Protein AF-A0A9D8WM22-F1 (afdb_monomer)

Solvent-accessible surface area (backbone atoms only — not comparable to full-atom values): 14526 Å² total; per-residue (Å²): 134,83,78,78,74,77,73,81,68,91,59,55,68,71,58,49,52,48,50,50,48,41,52,46,51,46,47,73,66,79,50,54,59,67,57,54,45,66,42,45,77,54,55,104,38,62,86,68,57,57,90,79,87,61,56,73,68,62,34,51,50,58,51,47,54,43,49,26,49,51,48,74,40,63,89,56,79,66,45,80,43,48,56,91,71,60,64,85,82,76,74,76,48,69,74,71,77,70,98,66,94,58,65,42,38,44,36,46,38,92,86,67,57,33,40,39,34,34,40,70,76,32,72,83,34,61,60,53,39,52,30,42,54,36,31,37,50,18,46,56,55,54,72,72,42,98,60,77,53,73,78,32,79,89,33,42,59,46,47,20,55,49,39,18,30,68,38,16,35,24,50,33,44,35,63,46,24,63,45,78,49,77,51,103,89,48,73,47,80,45,72,43,76,71,55,52,50,68,53,36,32,42,51,35,33,50,46,31,60,72,36,72,49,62,67,75,77,50,38,83,73,32,54,75,69,54,30,52,48,29,54,54,37,41,57,46,54,77,73,49,72,76,57,47,70,53,55,55,65,66,74,112

Foldseek 3Di:
DPPPPPPPDLDPPVLLQQLLQLLLQCPVFVHALVVLLVQAQQFPDCVLPNDPVDAFVVLLVSLLCSLCVSLVNNVPQEAEDEPVRDDPPPPAFDFPDDPDPAQKGWTAHPVRHIYIYGHRVCRVVSLLSSLRSLLNVLLVSQVPGPDAGVVGPVCNQVSSLLSSLSSNSLLSSLQQQWDWAADPVGIDIDGHTDDHSLSSLLSNLVSCVSSVHDLVVRLVSHDVVSSVSNVVSNVVVVVDCSCVVVVVSNVD

Structure (mmCIF, N/CA/C/O backbone):
data_AF-A0A9D8WM22-F1
#
_entry.id   AF-A0A9D8WM22-F1
#
loop_
_atom_site.group_PDB
_atom_site.id
_atom_site.type_symbol
_atom_site.label_atom_id
_atom_site.label_alt_id
_atom_site.label_comp_id
_atom_site.label_asym_id
_atom_site.label_entity_id
_atom_site.label_seq_id
_atom_site.pdbx_PDB_ins_code
_atom_site.Cartn_x
_atom_site.Cartn_y
_atom_site.Cartn_z
_atom_site.occupancy
_atom_site.B_iso_or_equiv
_atom_site.auth_seq_id
_atom_site.auth_comp_id
_atom_site.auth_asym_id
_atom_site.auth_atom_id
_atom_site.pdbx_PDB_model_num
ATOM 1 N N . MET A 1 1 ? -24.491 12.583 33.256 1.00 36.59 1 MET A N 1
ATOM 2 C CA . MET A 1 1 ? -23.445 13.152 32.385 1.00 36.59 1 MET A CA 1
ATOM 3 C C . MET A 1 1 ? -22.341 12.114 32.288 1.00 36.59 1 MET A C 1
ATOM 5 O O . MET A 1 1 ? -21.541 12.004 33.205 1.00 36.59 1 MET A O 1
ATOM 9 N N . VAL A 1 2 ? -22.394 11.241 31.281 1.00 36.78 2 VAL A N 1
ATOM 10 C CA . VAL A 1 2 ? -21.334 10.244 31.075 1.00 36.78 2 VAL A CA 1
ATOM 11 C C . VAL A 1 2 ? -20.152 11.010 30.494 1.00 36.78 2 VAL A C 1
ATOM 13 O O . VAL A 1 2 ? -20.246 11.513 29.377 1.00 36.78 2 VAL A O 1
ATOM 16 N N . LEU A 1 3 ? -19.084 11.183 31.276 1.00 37.03 3 LEU A N 1
ATOM 17 C CA . LEU A 1 3 ? -17.813 11.645 30.734 1.00 37.03 3 LEU A CA 1
ATOM 18 C C . LEU A 1 3 ? -17.344 10.567 29.753 1.00 37.03 3 LEU A C 1
ATOM 20 O O . LEU A 1 3 ? -16.910 9.496 30.173 1.00 37.03 3 LEU A O 1
ATOM 24 N N . PHE A 1 4 ? -17.455 10.837 28.454 1.00 45.94 4 PHE A N 1
ATOM 25 C CA . PHE A 1 4 ? -16.722 10.077 27.451 1.00 45.94 4 PHE A CA 1
ATOM 26 C C . PHE A 1 4 ? -15.241 10.349 27.693 1.00 45.94 4 PHE A C 1
ATOM 28 O O . PHE A 1 4 ? -14.708 11.395 27.326 1.00 45.94 4 PHE A O 1
ATOM 35 N N . GLN A 1 5 ? -14.583 9.428 28.389 1.00 46.09 5 GLN A N 1
ATOM 36 C CA . GLN A 1 5 ? -13.137 9.424 28.495 1.00 46.09 5 GLN A CA 1
ATOM 37 C C . GLN A 1 5 ? -12.614 9.159 27.081 1.00 46.09 5 GLN A C 1
ATOM 39 O O . GLN A 1 5 ? -12.711 8.035 26.588 1.00 46.09 5 GLN A O 1
ATOM 44 N N . ARG A 1 6 ? -12.161 10.218 26.395 1.00 53.19 6 ARG A N 1
ATOM 45 C CA . ARG A 1 6 ? -11.589 10.136 25.045 1.00 53.19 6 ARG A CA 1
ATOM 46 C C . ARG A 1 6 ? -10.487 9.075 25.101 1.00 53.19 6 ARG A C 1
ATOM 48 O O . ARG A 1 6 ? -9.521 9.234 25.851 1.00 53.19 6 ARG A O 1
ATOM 55 N N . ARG A 1 7 ? -10.688 7.939 24.418 1.00 63.91 7 ARG A N 1
ATOM 56 C CA . ARG A 1 7 ? -9.656 6.899 24.320 1.00 63.91 7 ARG A CA 1
ATOM 57 C C . ARG A 1 7 ? -8.407 7.547 23.736 1.00 63.91 7 ARG A C 1
ATOM 59 O O . ARG A 1 7 ? -8.504 8.449 22.910 1.00 63.91 7 ARG A O 1
ATOM 66 N N . LYS A 1 8 ? -7.243 7.104 24.207 1.00 80.50 8 LYS A N 1
ATOM 67 C CA . LYS A 1 8 ? -5.963 7.558 23.671 1.00 80.50 8 LYS A CA 1
ATOM 68 C C . LYS A 1 8 ? -5.926 7.227 22.176 1.00 80.50 8 LYS A C 1
ATOM 70 O O . LYS A 1 8 ? -6.136 6.063 21.837 1.00 80.50 8 LYS A O 1
ATOM 75 N N . SER A 1 9 ? -5.671 8.235 21.347 1.00 89.38 9 SER A N 1
ATOM 76 C CA . SER A 1 9 ? -5.504 8.110 19.898 1.00 89.38 9 SER A CA 1
ATOM 77 C C . SER A 1 9 ? -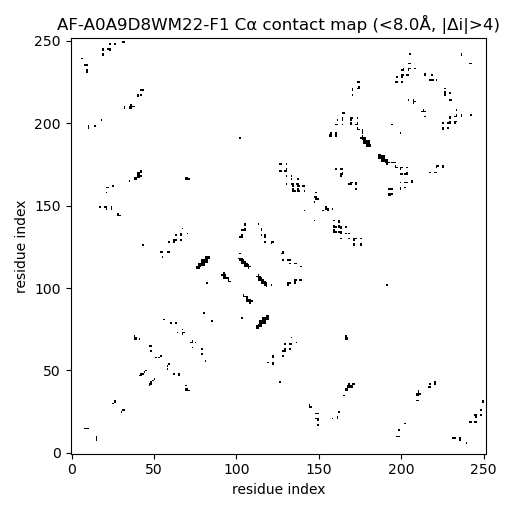4.485 7.013 19.568 1.00 89.38 9 SER A C 1
ATOM 79 O O . SER A 1 9 ? -3.526 6.780 20.324 1.00 89.38 9 SER A O 1
ATOM 81 N N . PHE A 1 10 ? -4.725 6.281 18.483 1.00 95.31 10 PHE A N 1
ATOM 82 C CA . PHE A 1 10 ? -3.819 5.241 18.016 1.00 95.31 10 PHE A CA 1
ATOM 83 C C . PHE A 1 10 ? -2.538 5.862 17.451 1.00 95.31 10 PHE A C 1
ATOM 85 O O . PHE A 1 10 ? -1.448 5.411 17.820 1.00 95.31 10 PHE A O 1
ATOM 92 N N . LEU A 1 11 ? -2.646 6.903 16.623 1.00 95.75 11 LEU A N 1
ATOM 93 C CA . LEU A 1 11 ? -1.537 7.766 16.190 1.00 95.75 11 LEU A CA 1
ATOM 94 C C . LEU A 1 11 ? -1.593 9.119 16.924 1.00 95.75 11 LEU A C 1
ATOM 96 O O . LEU A 1 11 ? -2.263 9.250 17.947 1.00 95.75 11 LEU A O 1
ATOM 100 N N . THR A 1 12 ? -0.826 10.107 16.462 1.00 95.12 12 THR A N 1
ATOM 101 C CA . THR A 1 12 ? -1.046 11.506 16.855 1.00 95.12 12 THR A CA 1
ATOM 102 C C . THR A 1 12 ? -2.328 12.015 16.203 1.00 95.12 12 THR A C 1
ATOM 104 O O . THR A 1 12 ? -2.632 11.598 15.088 1.00 95.12 12 THR A O 1
ATOM 107 N N . ASP A 1 13 ? -3.048 12.921 16.867 1.00 93.69 13 ASP A N 1
ATOM 108 C CA . ASP A 1 13 ? -4.316 13.466 16.355 1.00 93.69 13 ASP A CA 1
ATOM 109 C C . ASP A 1 13 ? -4.161 14.006 14.917 1.00 93.69 13 ASP A C 1
ATOM 111 O O . ASP A 1 13 ? -4.924 13.602 14.047 1.00 93.69 13 ASP A O 1
ATOM 115 N N . ASP A 1 14 ? -3.102 14.775 14.635 1.00 94.56 14 ASP A N 1
ATOM 116 C CA . ASP A 1 14 ? -2.817 15.308 13.290 1.00 94.56 14 ASP A CA 1
ATOM 117 C C . ASP A 1 14 ? -2.605 14.209 12.231 1.00 94.56 14 ASP A C 1
ATOM 119 O O . ASP A 1 14 ? -3.022 14.351 11.085 1.00 94.56 14 ASP A O 1
ATOM 123 N N . ALA A 1 15 ? -1.959 13.094 12.597 1.00 95.94 15 ALA A N 1
ATOM 124 C CA . ALA A 1 15 ? -1.704 11.999 11.659 1.00 95.94 15 ALA A CA 1
ATOM 125 C C . ALA A 1 15 ? -2.983 11.201 11.383 1.00 95.94 15 ALA A C 1
ATOM 127 O O . ALA A 1 15 ? -3.208 10.748 10.264 1.00 95.94 15 ALA A O 1
ATOM 128 N N . GLU A 1 16 ? -3.825 11.024 12.401 1.00 96.94 16 GLU A N 1
ATOM 129 C CA . GLU A 1 16 ? -5.137 10.406 12.246 1.00 96.94 16 GLU A CA 1
ATOM 130 C C . GLU A 1 16 ? -6.053 11.252 11.364 1.00 96.94 16 GLU A C 1
ATOM 132 O O . GLU A 1 16 ? -6.621 10.730 10.408 1.00 96.94 16 GLU A O 1
ATOM 137 N N . GLU A 1 17 ? -6.159 12.548 11.658 1.00 96.62 17 GLU A N 1
ATOM 138 C CA . GLU A 1 17 ? -6.966 13.498 10.894 1.00 96.62 17 GLU A CA 1
ATOM 139 C C . GLU A 1 17 ? -6.522 13.539 9.432 1.00 96.62 17 GLU A C 1
ATOM 141 O O . GLU A 1 17 ? -7.340 13.303 8.542 1.00 96.62 17 GLU A O 1
ATOM 146 N N . TRP A 1 18 ? -5.220 13.696 9.180 1.00 97.69 18 TRP A N 1
ATOM 147 C CA . TRP A 1 18 ? -4.693 13.728 7.820 1.00 97.69 18 TRP A CA 1
ATOM 148 C C . TRP A 1 18 ? -4.935 12.417 7.053 1.00 97.69 18 TRP A C 1
ATOM 150 O O . TRP A 1 18 ? -5.319 12.456 5.885 1.00 97.69 18 TRP A O 1
ATOM 160 N N . GLN A 1 19 ? -4.780 11.242 7.681 1.00 98.19 19 GLN A N 1
ATOM 161 C CA . GLN A 1 19 ? -5.095 9.985 6.991 1.00 98.19 19 GLN A CA 1
ATOM 162 C C . GLN A 1 19 ? -6.578 9.891 6.627 1.00 98.19 19 GLN A C 1
ATOM 164 O O . GLN A 1 19 ? -6.898 9.444 5.527 1.00 98.19 19 GLN A O 1
ATOM 169 N N . ILE A 1 20 ? -7.485 10.326 7.507 1.00 97.81 20 ILE A N 1
ATOM 170 C CA . ILE A 1 20 ? -8.920 10.363 7.197 1.00 97.81 20 ILE A CA 1
ATOM 171 C C . ILE A 1 20 ? -9.205 11.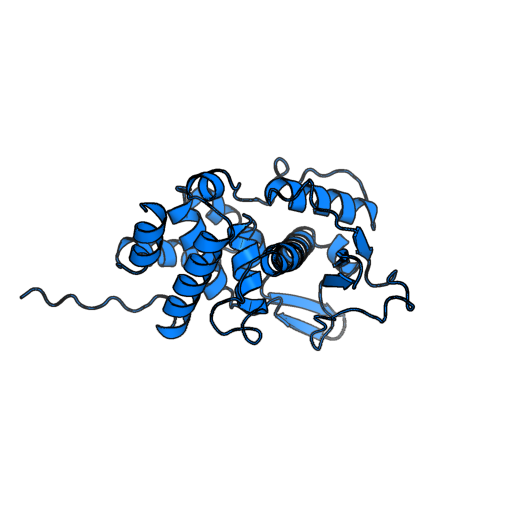334 6.049 1.00 97.81 20 ILE A C 1
ATOM 173 O O . ILE A 1 20 ? -9.950 10.986 5.136 1.00 97.81 20 ILE A O 1
ATOM 177 N N . GLU A 1 21 ? -8.586 12.513 6.033 1.00 97.50 21 GLU A N 1
ATOM 178 C CA . GLU A 1 21 ? -8.704 13.448 4.910 1.00 97.50 21 GLU A CA 1
ATOM 179 C C . GLU A 1 21 ? -8.186 12.844 3.600 1.00 97.50 21 GLU A C 1
ATOM 181 O O . GLU A 1 21 ? -8.844 12.973 2.567 1.00 97.50 21 GLU A O 1
ATOM 186 N N . CYS A 1 22 ? -7.049 12.145 3.634 1.00 97.31 22 CYS A N 1
ATOM 187 C CA . CYS A 1 22 ? -6.461 11.503 2.459 1.00 97.31 22 CYS A CA 1
ATOM 188 C C . CYS A 1 22 ? -7.343 10.364 1.929 1.00 97.31 22 CYS A C 1
ATOM 190 O O . CYS A 1 22 ? -7.565 10.259 0.722 1.00 97.31 22 CYS A O 1
ATOM 192 N N . TRP A 1 23 ? -7.917 9.544 2.816 1.00 96.69 23 TRP A N 1
ATOM 193 C CA . TRP A 1 23 ? -8.914 8.539 2.439 1.00 96.69 23 TRP A CA 1
ATOM 194 C C . TRP A 1 23 ? -10.170 9.183 1.840 1.00 96.69 23 TRP A C 1
ATOM 196 O O . TRP A 1 23 ? -10.678 8.706 0.827 1.00 96.69 23 TRP A O 1
ATOM 206 N N . ALA A 1 24 ? -10.656 10.287 2.412 1.00 95.50 24 ALA A N 1
ATOM 207 C CA . ALA A 1 24 ? -11.805 11.013 1.873 1.00 95.50 24 ALA A CA 1
ATOM 208 C C . ALA A 1 24 ? -11.508 11.606 0.488 1.00 95.50 24 ALA A C 1
ATOM 210 O O . ALA A 1 24 ? -12.366 11.564 -0.392 1.00 95.50 24 ALA A O 1
ATOM 211 N N . TRP A 1 25 ? -10.304 12.145 0.282 1.00 95.19 25 TRP A N 1
ATOM 212 C CA . TRP A 1 25 ? -9.838 12.605 -1.025 1.00 95.19 25 TRP A CA 1
ATOM 213 C C . TRP A 1 25 ? -9.856 11.461 -2.040 1.00 95.19 25 TRP A C 1
ATOM 215 O O . TRP A 1 25 ? -10.528 11.583 -3.060 1.00 95.19 25 TRP A O 1
ATOM 225 N N . HIS A 1 26 ? -9.252 10.314 -1.726 1.00 93.38 26 HIS A N 1
ATOM 226 C CA . HIS A 1 26 ? -9.284 9.156 -2.618 1.00 93.38 26 HIS A CA 1
ATOM 227 C C . HIS A 1 26 ? -10.694 8.696 -2.972 1.00 93.38 26 HIS A C 1
ATOM 229 O O . HIS A 1 26 ? -10.976 8.460 -4.143 1.00 93.38 26 HIS A O 1
ATOM 235 N N . LEU A 1 27 ? -11.580 8.558 -1.986 1.00 91.62 27 LEU A N 1
ATOM 236 C CA . LEU A 1 27 ? -12.951 8.097 -2.215 1.00 91.62 27 LEU A CA 1
ATOM 237 C C . LEU A 1 27 ? -13.741 9.065 -3.109 1.00 91.62 27 LEU A C 1
ATOM 239 O O . LEU A 1 27 ? -14.521 8.624 -3.945 1.00 91.62 27 LEU A O 1
ATOM 243 N N . ARG A 1 28 ? -13.496 10.378 -3.006 1.00 91.81 28 ARG A N 1
ATOM 244 C CA . ARG A 1 28 ? -14.108 11.371 -3.907 1.00 91.81 28 ARG A CA 1
ATOM 245 C C . ARG A 1 28 ? -13.611 11.264 -5.350 1.00 91.81 28 ARG A C 1
ATOM 247 O O . ARG A 1 28 ? -14.371 11.577 -6.258 1.00 91.81 28 ARG A O 1
ATOM 254 N N . GLN A 1 29 ? -12.358 10.852 -5.548 1.00 88.00 29 GLN A N 1
ATOM 255 C CA . GLN A 1 29 ? -11.698 10.829 -6.859 1.00 88.00 29 GLN A CA 1
ATOM 256 C C . GLN A 1 29 ? -11.826 9.477 -7.585 1.00 88.00 29 GLN A C 1
ATOM 258 O O . GLN A 1 29 ? -12.044 9.424 -8.791 1.00 88.00 29 GLN A O 1
ATOM 263 N N . SER A 1 30 ? -11.676 8.368 -6.855 1.00 74.81 30 SER A N 1
ATOM 264 C CA . SER A 1 30 ? -11.488 7.019 -7.419 1.00 74.81 30 SER A CA 1
ATOM 265 C C . SER A 1 30 ? -12.764 6.177 -7.503 1.00 74.81 30 SER A C 1
ATOM 267 O O . SER A 1 30 ? -12.786 5.181 -8.231 1.00 74.81 30 SER A O 1
ATOM 269 N N . GLY A 1 31 ? -13.839 6.591 -6.820 1.00 67.75 31 GLY A N 1
ATOM 270 C CA . GLY A 1 31 ? -15.184 6.061 -7.025 1.00 67.75 31 GLY A CA 1
ATOM 271 C C . GLY A 1 31 ? -15.874 5.485 -5.785 1.00 67.75 31 GLY A C 1
ATOM 272 O O . GLY A 1 31 ? -15.628 5.873 -4.649 1.00 67.75 31 GLY A O 1
ATOM 273 N N . THR A 1 32 ? -16.832 4.595 -6.027 1.00 71.19 32 THR A N 1
ATOM 274 C CA . THR A 1 32 ? -17.841 4.156 -5.049 1.00 71.19 32 THR A CA 1
ATOM 275 C C . THR A 1 32 ? -17.311 3.134 -4.042 1.00 71.19 32 THR A C 1
ATOM 277 O O . THR A 1 32 ? -16.357 2.398 -4.304 1.00 71.19 32 THR A O 1
ATOM 280 N N . ILE A 1 33 ? -18.015 2.985 -2.916 1.00 81.38 33 ILE A N 1
ATOM 281 C CA . ILE A 1 33 ? -17.753 1.920 -1.935 1.00 81.38 33 ILE A CA 1
ATOM 282 C C . ILE A 1 33 ? -17.749 0.514 -2.551 1.00 81.38 33 ILE A C 1
ATOM 284 O O . ILE A 1 33 ? -17.014 -0.362 -2.098 1.00 81.38 33 ILE A O 1
ATOM 288 N N . ASP A 1 34 ? -18.534 0.284 -3.604 1.00 84.31 34 ASP A N 1
ATOM 289 C CA . ASP A 1 34 ? -18.605 -1.020 -4.258 1.00 84.31 34 ASP A CA 1
ATOM 290 C C . ASP A 1 34 ? -17.321 -1.354 -5.018 1.00 84.31 34 ASP A C 1
ATOM 292 O O . ASP A 1 34 ? -16.911 -2.514 -5.023 1.00 84.31 34 ASP A O 1
ATOM 296 N N . GLN A 1 35 ? -16.640 -0.356 -5.587 1.00 84.38 35 GLN A N 1
A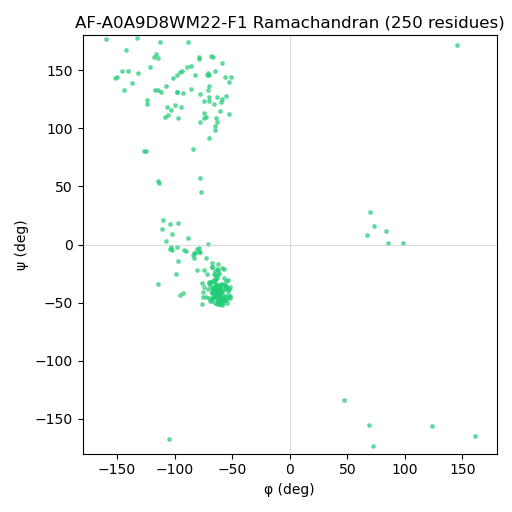TOM 297 C CA . GLN A 1 35 ? -15.318 -0.560 -6.185 1.00 84.38 35 GLN A CA 1
ATOM 298 C C . GLN A 1 35 ? -14.296 -0.928 -5.110 1.00 84.38 35 GLN A C 1
ATOM 300 O O . GLN A 1 35 ? -13.576 -1.909 -5.273 1.00 84.38 35 GLN A O 1
ATOM 305 N N . LEU A 1 36 ? -14.301 -0.233 -3.967 1.00 88.00 36 LEU A N 1
ATOM 306 C CA . LEU A 1 36 ? -13.403 -0.555 -2.854 1.00 88.00 36 LEU A CA 1
ATOM 307 C C . LEU A 1 36 ? -13.626 -1.977 -2.310 1.00 88.00 36 LEU A C 1
ATOM 309 O O . LEU A 1 36 ? -12.668 -2.688 -2.014 1.00 88.00 36 LEU A O 1
ATOM 313 N N . ARG A 1 37 ? -14.885 -2.418 -2.205 1.00 91.31 37 ARG A N 1
ATOM 314 C CA . ARG A 1 37 ? -15.239 -3.793 -1.799 1.00 91.31 37 ARG A CA 1
ATOM 315 C C . ARG A 1 37 ? -14.781 -4.846 -2.808 1.00 91.31 37 ARG A C 1
ATOM 317 O O . ARG A 1 37 ? -14.504 -5.981 -2.426 1.00 91.31 37 ARG A O 1
ATOM 324 N N . GLN A 1 38 ? -14.721 -4.488 -4.089 1.00 91.75 38 GLN A N 1
ATOM 325 C CA . GLN A 1 38 ? -14.238 -5.366 -5.153 1.00 91.75 38 GLN A CA 1
ATOM 326 C C . GLN A 1 38 ? -12.709 -5.412 -5.225 1.00 91.75 38 GLN A C 1
ATOM 328 O O . GLN A 1 38 ? -12.169 -6.411 -5.704 1.00 91.75 38 GLN A O 1
ATOM 333 N N . THR A 1 39 ? -12.007 -4.398 -4.707 1.00 93.81 39 THR A N 1
ATOM 334 C CA . THR A 1 39 ? -10.545 -4.411 -4.631 1.00 93.81 39 THR A CA 1
ATOM 335 C C . THR A 1 39 ? -10.068 -5.596 -3.781 1.00 93.81 39 THR A C 1
ATOM 337 O O . THR A 1 39 ? -10.464 -5.740 -2.614 1.00 93.81 39 THR A O 1
ATOM 340 N N . PRO A 1 40 ? -9.228 -6.488 -4.333 1.00 96.56 40 PRO A N 1
ATOM 341 C CA . PRO A 1 40 ? -8.691 -7.614 -3.589 1.00 96.56 40 PRO A CA 1
ATOM 342 C C . PRO A 1 40 ? -7.682 -7.146 -2.536 1.00 96.56 40 PRO A C 1
ATOM 344 O O . PRO A 1 40 ? -6.904 -6.228 -2.769 1.00 96.56 40 PRO A O 1
ATOM 347 N N . LEU A 1 41 ? -7.626 -7.830 -1.393 1.00 98.25 41 LEU A N 1
ATOM 348 C CA . LEU A 1 41 ? -6.453 -7.749 -0.527 1.00 98.25 41 LEU A CA 1
ATOM 349 C C . LEU A 1 41 ? -5.364 -8.638 -1.137 1.00 98.25 41 LEU A C 1
ATOM 351 O O . LEU A 1 41 ? -5.466 -9.860 -1.067 1.00 98.25 41 LEU A O 1
ATOM 355 N N . ALA A 1 42 ? -4.339 -8.048 -1.749 1.00 98.19 42 ALA A N 1
ATOM 356 C CA . ALA A 1 42 ? -3.241 -8.803 -2.335 1.00 98.19 42 ALA A CA 1
ATOM 357 C C . ALA A 1 42 ? -2.373 -9.442 -1.238 1.00 98.19 42 ALA A C 1
ATOM 359 O O . ALA A 1 42 ? -1.879 -8.761 -0.336 1.00 98.19 42 ALA A O 1
ATOM 360 N N . LEU A 1 43 ? -2.148 -10.757 -1.336 1.00 98.25 43 LEU A N 1
ATOM 361 C CA . LEU A 1 43 ? -1.433 -11.544 -0.324 1.00 98.25 43 LEU A CA 1
ATOM 362 C C . LEU A 1 43 ? -0.191 -12.235 -0.907 1.00 98.25 43 LEU A C 1
ATOM 364 O O . LEU A 1 43 ? -0.172 -12.567 -2.090 1.00 98.25 43 LEU A O 1
ATOM 368 N N . PRO A 1 44 ? 0.853 -12.528 -0.107 1.00 96.00 44 PRO A N 1
ATOM 369 C CA . PRO A 1 44 ? 2.046 -13.244 -0.566 1.00 96.00 44 PRO A CA 1
ATOM 370 C C . PRO A 1 44 ? 1.786 -14.760 -0.684 1.00 96.00 44 PRO A C 1
ATOM 372 O O . PRO A 1 44 ? 2.450 -15.581 -0.049 1.00 96.00 44 PRO A O 1
ATOM 375 N N . THR A 1 45 ? 0.790 -15.145 -1.483 1.00 96.56 45 THR A N 1
ATOM 376 C CA . THR A 1 45 ? 0.407 -16.539 -1.743 1.00 96.56 45 THR A CA 1
ATOM 377 C C . THR A 1 45 ? 0.606 -16.890 -3.214 1.00 96.56 45 THR A C 1
ATOM 379 O O . THR A 1 45 ? 0.724 -16.017 -4.069 1.00 96.56 45 THR A O 1
ATOM 382 N N . LYS A 1 46 ? 0.612 -18.189 -3.533 1.00 94.31 46 LYS A N 1
ATOM 383 C CA . LYS A 1 46 ? 0.713 -18.670 -4.922 1.00 94.31 46 LYS A CA 1
ATOM 384 C C . LYS A 1 46 ? -0.518 -18.348 -5.771 1.00 94.31 46 LYS A C 1
ATOM 386 O O . LYS A 1 46 ? -0.428 -18.421 -6.990 1.00 94.31 46 LYS A O 1
ATOM 391 N N . GLU A 1 47 ? -1.647 -18.055 -5.132 1.00 94.56 47 GLU A N 1
ATOM 392 C CA . GLU A 1 47 ? -2.870 -17.621 -5.807 1.00 94.56 47 GLU A CA 1
ATOM 393 C C . GLU A 1 47 ? -2.678 -16.223 -6.394 1.00 94.56 47 GLU A C 1
ATOM 395 O O . GLU A 1 47 ? -2.901 -16.013 -7.583 1.00 94.56 47 GLU A O 1
ATOM 400 N N . PHE A 1 48 ? -2.150 -15.303 -5.584 1.00 96.56 48 PHE A N 1
ATOM 401 C CA . PHE A 1 48 ? -1.860 -13.946 -6.024 1.00 96.56 48 PHE A CA 1
ATOM 402 C C . PHE A 1 48 ? -0.598 -13.884 -6.892 1.00 96.56 48 PHE A C 1
ATOM 404 O O . PHE A 1 48 ? -0.631 -13.368 -8.010 1.00 96.56 48 PHE A O 1
ATOM 411 N N . PHE A 1 49 ? 0.500 -14.466 -6.408 1.00 95.56 49 PHE A N 1
ATOM 412 C CA . PHE A 1 49 ? 1.827 -14.407 -7.022 1.00 95.56 49 PHE A CA 1
ATOM 413 C C . PHE A 1 49 ? 2.399 -15.822 -7.211 1.00 95.56 49 PHE A C 1
ATOM 415 O O . PHE A 1 49 ? 3.196 -16.298 -6.393 1.00 95.56 49 PHE A O 1
ATOM 422 N N . PRO A 1 50 ? 1.991 -16.540 -8.274 1.00 92.75 50 PRO A N 1
ATOM 423 C CA . PRO A 1 50 ? 2.522 -17.866 -8.566 1.00 92.75 50 PRO A CA 1
ATOM 424 C C . PRO A 1 50 ? 4.017 -17.808 -8.900 1.00 92.75 50 PRO A C 1
ATOM 426 O O . PRO A 1 50 ? 4.514 -16.852 -9.491 1.00 92.75 50 PRO A O 1
ATOM 429 N N . ALA A 1 51 ? 4.746 -18.874 -8.568 1.00 86.94 51 ALA A N 1
ATOM 430 C CA . ALA A 1 51 ? 6.130 -19.024 -9.002 1.00 86.94 51 ALA A CA 1
ATOM 431 C C . ALA A 1 51 ? 6.159 -19.392 -10.492 1.00 86.94 51 ALA A C 1
ATOM 433 O O . ALA A 1 51 ? 5.725 -20.480 -10.864 1.00 86.94 51 ALA A O 1
ATOM 434 N N . LEU A 1 52 ? 6.673 -18.492 -11.331 1.00 84.06 52 LEU A N 1
ATOM 435 C CA . LEU A 1 52 ? 6.663 -18.656 -12.791 1.00 84.06 52 LEU A CA 1
ATOM 436 C C . LEU A 1 52 ? 7.975 -19.205 -13.372 1.00 84.06 52 LEU A C 1
ATOM 438 O O . LEU A 1 52 ? 8.067 -19.407 -14.574 1.00 84.06 52 LEU A O 1
ATOM 442 N N . GLY A 1 53 ? 9.002 -19.436 -12.546 1.00 86.62 53 GLY A N 1
ATOM 443 C CA . GLY A 1 53 ? 10.314 -19.900 -13.022 1.00 86.62 53 GLY A CA 1
ATOM 444 C C . GLY A 1 53 ? 11.084 -18.884 -13.880 1.00 86.62 53 GLY A C 1
ATOM 445 O O . GLY A 1 53 ? 12.119 -19.235 -14.427 1.00 86.62 53 GLY A O 1
ATOM 446 N N . LEU A 1 54 ? 10.595 -17.644 -13.972 1.00 91.31 54 LEU A N 1
ATOM 447 C CA . LEU A 1 54 ? 11.222 -16.533 -14.691 1.00 91.31 54 LEU A CA 1
ATOM 448 C C . LEU A 1 54 ? 12.360 -15.916 -13.873 1.00 91.31 54 LEU A C 1
ATOM 450 O O . LEU A 1 54 ? 12.373 -16.024 -12.639 1.00 91.31 54 LEU A O 1
ATOM 454 N N . ASP A 1 55 ? 13.270 -15.208 -14.531 1.00 91.06 55 ASP A N 1
ATOM 455 C CA . ASP A 1 55 ? 14.360 -14.453 -13.914 1.00 91.06 55 ASP A CA 1
ATOM 456 C C . ASP A 1 55 ? 14.474 -13.029 -14.488 1.00 91.06 55 ASP A C 1
ATOM 458 O O . ASP A 1 55 ? 13.659 -12.603 -15.309 1.00 91.06 55 ASP A O 1
ATOM 462 N N . GLY A 1 56 ? 15.420 -12.254 -13.947 1.00 92.69 56 GLY A N 1
ATOM 463 C CA . GLY A 1 56 ? 15.733 -10.903 -14.413 1.00 92.69 56 GLY A CA 1
ATOM 464 C C . GLY A 1 56 ? 14.505 -10.014 -14.633 1.00 92.69 56 GLY A C 1
ATOM 465 O O . GLY A 1 56 ? 13.599 -9.949 -13.799 1.00 92.69 56 GLY A O 1
ATOM 466 N N . HIS A 1 57 ? 14.487 -9.322 -15.771 1.00 95.12 57 HIS A N 1
ATOM 467 C CA . HIS A 1 57 ? 13.408 -8.407 -16.138 1.00 95.12 57 HIS A CA 1
ATOM 468 C C . HIS A 1 57 ? 12.081 -9.117 -16.442 1.00 95.12 57 HIS A C 1
ATOM 470 O O . HIS A 1 57 ? 11.022 -8.587 -16.115 1.00 95.12 57 HIS A O 1
ATOM 476 N N . GLU A 1 58 ? 12.110 -10.341 -16.978 1.00 95.06 58 GLU A N 1
ATOM 477 C CA . GLU A 1 58 ? 10.889 -11.115 -17.243 1.00 95.06 58 GLU A CA 1
ATOM 478 C C . GLU A 1 58 ? 10.128 -11.423 -15.950 1.00 95.06 58 GLU A C 1
ATOM 480 O O . GLU A 1 58 ? 8.899 -11.340 -15.908 1.00 95.06 58 GLU A O 1
ATOM 485 N N . ARG A 1 59 ? 10.850 -11.703 -14.855 1.00 94.69 59 ARG A N 1
ATOM 486 C CA . ARG A 1 59 ? 10.233 -11.841 -13.532 1.00 94.69 59 ARG A CA 1
ATOM 487 C C . ARG A 1 59 ? 9.592 -10.534 -13.069 1.00 94.69 59 ARG A C 1
ATOM 489 O O . ARG A 1 59 ? 8.475 -10.583 -12.558 1.00 94.69 59 ARG A O 1
ATOM 496 N N . ALA A 1 60 ? 10.271 -9.394 -13.222 1.00 95.19 60 ALA A N 1
ATOM 497 C CA . ALA A 1 60 ? 9.705 -8.097 -12.842 1.00 95.19 60 ALA A CA 1
ATOM 498 C C . ALA A 1 60 ? 8.435 -7.777 -13.626 1.00 95.19 60 ALA A C 1
ATOM 500 O O . ALA A 1 60 ? 7.442 -7.407 -13.010 1.00 95.19 60 ALA A O 1
ATOM 501 N N . LEU A 1 61 ? 8.439 -7.984 -14.944 1.00 96.44 61 LEU A N 1
ATOM 502 C CA . LEU A 1 61 ? 7.258 -7.796 -15.785 1.00 96.44 61 LEU A CA 1
ATOM 503 C C . LEU A 1 61 ? 6.102 -8.679 -15.324 1.00 96.44 61 LEU A C 1
ATOM 505 O O . LEU A 1 61 ? 4.999 -8.190 -15.112 1.00 96.44 61 LEU A O 1
ATOM 509 N N . ALA A 1 62 ? 6.352 -9.966 -15.083 1.00 96.19 62 ALA A N 1
ATOM 510 C CA . ALA A 1 62 ? 5.296 -10.867 -14.648 1.00 96.19 62 ALA A CA 1
ATOM 511 C C . ALA A 1 62 ? 4.725 -10.505 -13.265 1.00 96.19 62 ALA A C 1
ATOM 513 O O . ALA A 1 62 ? 3.527 -10.661 -13.036 1.00 96.19 62 ALA A O 1
ATOM 514 N N . VAL A 1 63 ? 5.561 -10.012 -12.344 1.00 96.75 63 VAL A N 1
ATOM 515 C CA . VAL A 1 63 ? 5.096 -9.459 -11.063 1.00 96.75 63 VAL A CA 1
ATOM 516 C C . VAL A 1 63 ? 4.288 -8.186 -11.298 1.00 96.75 63 VAL A C 1
ATOM 518 O O . VAL A 1 63 ? 3.205 -8.052 -10.739 1.00 96.75 63 VAL A O 1
ATOM 521 N N . PHE A 1 64 ? 4.769 -7.280 -12.145 1.00 97.50 64 PHE A N 1
ATOM 522 C CA . PHE A 1 64 ? 4.114 -6.011 -12.436 1.00 97.50 64 PHE A CA 1
ATOM 523 C C . PHE A 1 64 ? 2.732 -6.187 -13.063 1.00 97.50 64 PHE A C 1
ATOM 525 O O . PHE A 1 64 ? 1.788 -5.547 -12.614 1.00 97.50 64 PHE A O 1
ATOM 532 N N . GLU A 1 65 ? 2.569 -7.119 -14.003 1.00 97.44 65 GLU A N 1
ATOM 533 C CA . GLU A 1 65 ? 1.256 -7.444 -14.573 1.00 97.44 65 GLU A CA 1
ATOM 534 C C . GLU A 1 65 ? 0.275 -7.948 -13.505 1.00 97.44 65 GLU A C 1
ATOM 536 O O . GLU A 1 65 ? -0.905 -7.606 -13.527 1.00 97.44 65 GLU A O 1
ATOM 541 N N . ARG A 1 66 ? 0.753 -8.700 -12.502 1.00 97.69 66 ARG A N 1
ATOM 542 C CA . ARG A 1 66 ? -0.079 -9.086 -11.349 1.00 97.69 66 ARG A CA 1
ATOM 543 C C . ARG A 1 66 ? -0.440 -7.889 -10.483 1.00 97.69 66 ARG A C 1
ATOM 545 O O . ARG A 1 66 ? -1.585 -7.794 -10.055 1.00 97.69 66 ARG A O 1
ATOM 552 N N . VAL A 1 67 ? 0.506 -6.981 -10.239 1.00 98.12 67 VAL A N 1
ATOM 553 C CA . VAL A 1 67 ? 0.230 -5.750 -9.487 1.00 98.12 67 VAL A CA 1
ATOM 554 C C . VAL A 1 67 ? -0.834 -4.919 -10.211 1.00 98.12 67 VAL A C 1
ATOM 556 O O . VAL A 1 67 ? -1.840 -4.586 -9.596 1.00 98.12 67 VAL A O 1
ATOM 559 N N . LYS A 1 68 ? -0.683 -4.687 -11.523 1.00 97.94 68 LYS A N 1
ATOM 560 C CA . LYS A 1 68 ? -1.678 -3.990 -12.351 1.00 97.94 68 LYS A CA 1
ATOM 561 C C . LYS A 1 68 ? -3.045 -4.675 -12.335 1.00 97.94 68 LYS A C 1
ATOM 563 O O . LYS A 1 68 ? -4.068 -4.009 -12.228 1.00 97.94 68 LYS A O 1
ATOM 568 N N . MET A 1 69 ? -3.076 -6.000 -12.453 1.00 97.44 69 MET A N 1
ATOM 569 C CA . MET A 1 69 ? -4.322 -6.767 -12.433 1.00 97.44 69 MET A CA 1
ATOM 570 C C . MET A 1 69 ? -5.072 -6.581 -11.110 1.00 97.44 69 MET A C 1
ATOM 572 O O . MET A 1 69 ? -6.250 -6.233 -11.121 1.00 97.44 69 MET A O 1
ATOM 576 N N . TYR A 1 70 ? -4.401 -6.773 -9.971 1.00 97.19 70 TYR A N 1
ATOM 577 C CA . TYR A 1 70 ? -5.052 -6.662 -8.662 1.00 97.19 70 TYR A CA 1
ATOM 578 C C . TYR A 1 70 ? -5.348 -5.217 -8.250 1.00 97.19 70 TYR A C 1
ATOM 580 O O . TYR A 1 70 ? -6.263 -5.011 -7.460 1.00 97.19 70 TYR A O 1
ATOM 588 N N . SER A 1 71 ? -4.647 -4.228 -8.814 1.00 95.00 71 SER A N 1
ATOM 589 C CA . SER A 1 71 ? -4.957 -2.807 -8.622 1.00 95.00 71 SER A CA 1
ATOM 590 C C . SER A 1 71 ? -6.104 -2.300 -9.511 1.00 95.00 71 SER A C 1
ATOM 592 O O . SER A 1 71 ? -6.477 -1.136 -9.412 1.00 95.00 71 SER A O 1
ATOM 594 N N . GLY A 1 72 ? -6.651 -3.133 -10.408 1.00 94.44 72 GLY A N 1
ATOM 595 C CA . GLY A 1 72 ? -7.662 -2.709 -11.386 1.00 94.44 72 GLY A CA 1
ATOM 596 C C . GLY A 1 72 ? -7.104 -1.855 -12.533 1.00 94.44 72 GLY A C 1
ATOM 597 O O . GLY A 1 72 ? -7.864 -1.220 -13.261 1.00 94.44 72 GLY A O 1
ATOM 598 N N . MET A 1 73 ? -5.781 -1.848 -12.723 1.00 95.50 73 MET A N 1
ATOM 599 C CA . MET A 1 73 ? -5.065 -1.027 -13.704 1.00 95.50 73 MET A CA 1
ATOM 600 C C . MET A 1 73 ? -4.472 -1.849 -14.861 1.00 95.50 73 MET A C 1
ATOM 602 O O . MET A 1 73 ? -3.550 -1.394 -15.533 1.00 95.50 73 MET A O 1
ATOM 606 N N . GLU A 1 74 ? -4.976 -3.058 -15.136 1.00 95.94 74 GLU A N 1
ATOM 607 C CA . GLU A 1 74 ? -4.479 -3.939 -16.214 1.00 95.94 74 GLU A CA 1
ATOM 608 C C . GLU A 1 74 ? -4.404 -3.215 -17.573 1.00 95.94 74 GLU A C 1
ATOM 610 O O . GLU A 1 74 ? -3.382 -3.266 -18.262 1.00 95.94 74 GLU A O 1
ATOM 615 N N . GLY A 1 75 ? -5.446 -2.447 -17.905 1.00 95.50 75 GLY A N 1
ATOM 616 C CA . GLY A 1 75 ? -5.538 -1.676 -19.148 1.00 95.50 75 GLY A CA 1
ATOM 617 C C . GLY A 1 75 ? -4.748 -0.363 -19.178 1.00 95.50 75 GLY A C 1
ATOM 618 O O . GLY A 1 75 ? -4.760 0.308 -20.207 1.00 95.50 75 GLY A O 1
ATOM 619 N N . TRP A 1 76 ? -4.081 0.031 -18.088 1.00 95.06 76 TRP A N 1
ATOM 620 C CA . TRP A 1 76 ? -3.373 1.312 -18.030 1.00 95.06 76 TRP A CA 1
ATOM 621 C C . TRP A 1 76 ? -2.036 1.225 -18.787 1.00 95.06 76 TRP A C 1
ATOM 623 O O . TRP A 1 76 ? -1.262 0.281 -18.560 1.00 95.06 76 TRP A O 1
ATOM 633 N N . PRO A 1 77 ? -1.742 2.175 -19.695 1.00 94.94 77 PRO A N 1
ATOM 634 C CA . PRO A 1 77 ? -0.519 2.153 -20.484 1.00 94.94 77 PRO A CA 1
ATOM 635 C C . PRO A 1 77 ? 0.674 2.506 -19.595 1.00 94.94 77 PRO A C 1
ATOM 637 O O . PRO A 1 77 ? 0.820 3.640 -19.160 1.00 94.94 77 PRO A O 1
ATOM 640 N N . VAL A 1 78 ? 1.536 1.528 -19.317 1.00 93.81 78 VAL A N 1
ATOM 641 C CA . VAL A 1 78 ? 2.752 1.733 -18.522 1.00 93.81 78 VAL A CA 1
ATOM 642 C C . VAL A 1 78 ? 3.869 0.866 -19.066 1.00 93.81 78 VAL A C 1
ATOM 644 O O . VAL A 1 78 ? 3.685 -0.334 -19.277 1.00 93.81 78 VAL A O 1
ATOM 647 N N . ARG A 1 79 ? 5.050 1.455 -19.244 1.00 94.06 79 ARG A N 1
ATOM 648 C CA . ARG A 1 79 ? 6.270 0.716 -19.560 1.00 94.06 79 ARG A CA 1
ATOM 649 C C . ARG A 1 79 ? 7.105 0.518 -18.302 1.00 94.06 79 ARG A C 1
ATOM 651 O O . ARG A 1 79 ? 7.548 1.490 -17.697 1.00 94.06 79 ARG A O 1
ATOM 658 N N . LEU A 1 80 ? 7.360 -0.738 -17.947 1.00 94.94 80 LEU A N 1
ATOM 659 C CA . LEU A 1 80 ? 8.272 -1.082 -16.861 1.00 94.94 80 LEU A CA 1
ATOM 660 C C . LEU A 1 80 ? 9.715 -1.153 -17.368 1.00 94.94 80 LEU A C 1
ATOM 662 O O . LEU A 1 80 ? 9.977 -1.774 -18.397 1.00 94.94 80 LEU A O 1
ATOM 666 N N . VAL A 1 81 ? 10.656 -0.553 -16.639 1.00 92.19 81 VAL A N 1
ATOM 667 C CA . VAL A 1 81 ? 12.081 -0.522 -17.010 1.00 92.19 81 VAL A CA 1
ATOM 668 C C . VAL A 1 81 ? 12.955 -0.784 -15.785 1.00 92.19 81 VAL A C 1
ATOM 670 O O . VAL A 1 81 ? 12.697 -0.270 -14.701 1.00 92.19 81 VAL A O 1
ATOM 673 N N . ALA A 1 82 ? 14.014 -1.576 -15.929 1.00 91.50 82 ALA A N 1
ATOM 674 C CA . ALA A 1 82 ? 15.032 -1.673 -14.888 1.00 91.50 82 ALA A CA 1
ATOM 675 C C . ALA A 1 82 ? 15.833 -0.360 -14.824 1.00 91.50 82 ALA A C 1
ATOM 677 O O . ALA A 1 82 ? 16.225 0.163 -15.862 1.00 91.50 82 ALA A O 1
ATOM 678 N N . GLN A 1 83 ? 16.122 0.172 -13.634 1.00 85.38 83 GLN A N 1
ATOM 679 C CA . GLN A 1 83 ? 16.813 1.470 -13.507 1.00 85.38 83 GLN A CA 1
ATOM 680 C C . GLN A 1 83 ? 18.154 1.541 -14.258 1.00 85.38 83 GLN A C 1
ATOM 682 O O . GLN A 1 83 ? 18.466 2.569 -14.853 1.00 85.38 83 GLN A O 1
ATOM 687 N N . ASN A 1 84 ? 18.914 0.443 -14.296 1.00 83.69 84 ASN A N 1
ATOM 688 C CA . ASN A 1 84 ? 20.193 0.376 -15.015 1.00 83.69 84 ASN A CA 1
ATOM 689 C C . ASN A 1 84 ? 20.044 0.466 -16.545 1.00 83.69 84 ASN A C 1
ATOM 691 O O . ASN A 1 84 ? 21.009 0.799 -17.228 1.00 83.69 84 ASN A O 1
ATOM 695 N N . ASP A 1 85 ? 18.848 0.194 -17.068 1.00 82.94 85 ASP A N 1
ATOM 696 C CA . ASP A 1 85 ? 18.537 0.191 -18.498 1.00 82.94 85 ASP A CA 1
ATOM 697 C C . ASP A 1 85 ? 17.795 1.468 -18.932 1.00 82.94 85 ASP A C 1
ATOM 699 O O . ASP A 1 85 ? 17.307 1.558 -20.062 1.00 82.94 85 ASP A O 1
ATOM 703 N N . MET A 1 86 ? 17.686 2.468 -18.048 1.00 70.69 86 MET A N 1
ATOM 704 C CA . MET A 1 86 ? 17.025 3.731 -18.363 1.00 70.69 86 MET A CA 1
ATOM 705 C C . MET A 1 86 ? 17.801 4.512 -19.439 1.00 70.69 86 MET A C 1
ATOM 707 O O . MET A 1 86 ? 18.965 4.864 -19.232 1.00 70.69 86 MET A O 1
ATOM 711 N N . PRO A 1 87 ? 17.179 4.832 -20.592 1.00 59.06 87 PRO A N 1
ATOM 712 C CA . PRO A 1 87 ? 17.829 5.618 -21.634 1.00 59.06 87 PRO A CA 1
ATOM 713 C C . PRO A 1 87 ? 18.182 7.030 -21.149 1.00 59.06 87 PRO A C 1
ATOM 715 O O . PRO A 1 87 ? 17.298 7.784 -20.745 1.00 59.06 87 PRO A O 1
ATOM 718 N N . ALA A 1 88 ? 19.449 7.424 -21.301 1.00 54.28 88 ALA A N 1
ATOM 719 C CA . ALA A 1 88 ? 19.955 8.748 -20.917 1.00 54.28 88 ALA A CA 1
ATOM 720 C C . ALA A 1 88 ? 19.249 9.930 -21.618 1.00 54.28 88 ALA A C 1
ATOM 722 O O . ALA A 1 88 ? 19.313 11.051 -21.140 1.00 54.28 88 ALA A O 1
ATOM 723 N N . PHE A 1 89 ? 18.571 9.710 -22.754 1.00 44.62 89 PHE A N 1
ATOM 724 C CA . PHE A 1 89 ? 17.913 10.789 -23.509 1.00 44.62 89 PHE A CA 1
ATOM 725 C C . PHE A 1 89 ? 16.524 11.163 -22.975 1.00 44.62 89 PHE A C 1
ATOM 727 O O . PHE A 1 89 ? 15.962 12.179 -23.383 1.00 44.62 89 PHE A O 1
ATOM 734 N N . LEU A 1 90 ? 15.951 10.366 -22.073 1.00 51.03 90 LEU A N 1
ATOM 735 C CA . LEU A 1 90 ? 14.674 10.687 -21.456 1.00 51.03 90 LEU A CA 1
ATOM 736 C C . LEU A 1 90 ? 14.880 11.768 -20.380 1.00 51.03 90 LEU A C 1
ATOM 738 O O . LEU A 1 90 ? 14.330 11.651 -19.315 1.00 51.03 90 LEU A O 1
ATOM 742 N N . GLU A 1 91 ? 15.631 12.844 -20.576 1.00 47.62 91 GLU A N 1
ATOM 743 C CA . GLU A 1 91 ? 15.846 13.875 -19.535 1.00 47.62 91 GLU A CA 1
ATOM 744 C C . GLU A 1 91 ? 14.789 15.004 -19.528 1.00 47.62 91 GLU A C 1
ATOM 746 O O . GLU A 1 91 ? 14.902 15.956 -18.767 1.00 47.62 91 GLU A O 1
ATOM 751 N N . GLY A 1 92 ? 13.734 14.918 -20.351 1.00 44.16 92 GLY A N 1
A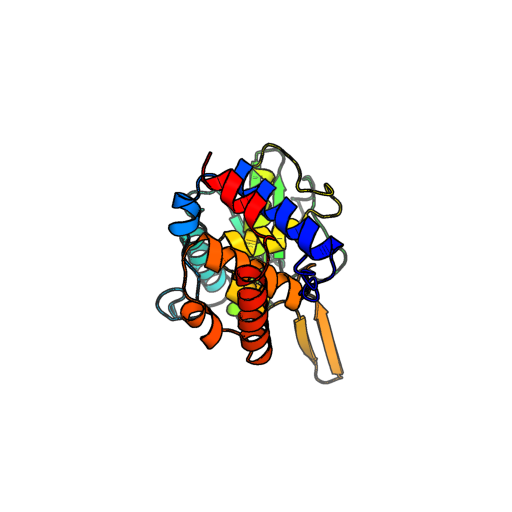TOM 752 C CA . GLY A 1 92 ? 12.766 16.014 -20.553 1.00 44.16 92 GLY A CA 1
ATOM 753 C C . GLY A 1 92 ? 11.330 15.756 -20.082 1.00 44.16 92 GLY A C 1
ATOM 754 O O . GLY A 1 92 ? 10.417 15.852 -20.885 1.00 44.16 92 GLY A O 1
ATOM 755 N N . GLY A 1 93 ? 11.096 15.373 -18.826 1.00 46.72 93 GLY A N 1
ATOM 756 C CA . GLY A 1 93 ? 9.737 15.280 -18.261 1.00 46.72 93 GLY A CA 1
ATOM 757 C C . GLY A 1 93 ? 9.720 15.741 -16.808 1.00 46.72 93 GLY A C 1
ATOM 758 O O . GLY A 1 93 ? 10.788 15.906 -16.223 1.00 46.72 93 GLY A O 1
ATOM 759 N N . ALA A 1 94 ? 8.541 15.956 -16.222 1.00 47.09 94 ALA A N 1
ATOM 760 C CA . ALA A 1 94 ? 8.447 16.226 -14.791 1.00 47.09 94 ALA A CA 1
ATOM 761 C C . ALA A 1 94 ? 9.004 15.012 -14.028 1.00 47.09 94 ALA A C 1
ATOM 763 O O . ALA A 1 94 ? 8.496 13.897 -14.148 1.00 47.09 94 ALA A O 1
ATOM 764 N N . PHE A 1 95 ? 10.111 15.213 -13.314 1.00 47.16 95 PHE A N 1
ATOM 765 C CA . PHE A 1 95 ? 10.738 14.177 -12.506 1.00 47.16 95 PHE A CA 1
ATOM 766 C C . PHE A 1 95 ? 10.246 14.293 -11.075 1.00 47.16 95 PHE A C 1
ATOM 768 O O . PHE A 1 95 ? 10.541 15.274 -10.395 1.00 47.16 95 PHE A O 1
ATOM 775 N N . ILE A 1 96 ? 9.591 13.245 -10.589 1.00 49.84 96 ILE A N 1
ATOM 776 C CA . ILE A 1 96 ? 9.550 12.979 -9.157 1.00 49.84 96 ILE A CA 1
ATOM 777 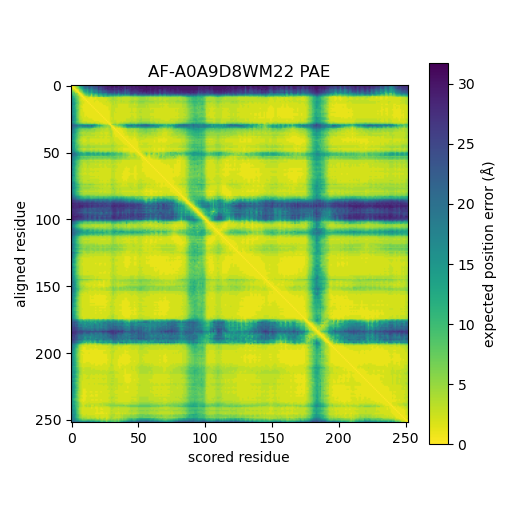C C . ILE A 1 96 ? 10.836 12.212 -8.833 1.00 49.84 96 ILE A C 1
ATOM 779 O O . ILE A 1 96 ? 10.884 10.985 -8.853 1.00 49.84 96 ILE A O 1
ATOM 783 N N . GLN A 1 97 ? 11.934 12.953 -8.659 1.00 41.88 97 GLN A N 1
ATOM 784 C CA . GLN A 1 97 ? 13.228 12.402 -8.262 1.00 41.88 97 GLN A CA 1
ATOM 785 C C . GLN A 1 97 ? 13.513 12.814 -6.819 1.00 41.88 97 GLN A C 1
ATOM 787 O O . GLN A 1 97 ? 13.786 13.980 -6.545 1.00 41.88 97 GLN A O 1
ATOM 792 N N . HIS A 1 98 ? 13.467 11.852 -5.900 1.00 45.62 98 HIS A N 1
ATOM 793 C CA . HIS A 1 98 ? 13.803 12.075 -4.493 1.00 45.62 98 HIS A CA 1
ATOM 794 C C . HIS A 1 98 ? 15.261 11.709 -4.202 1.00 45.62 98 HIS A C 1
ATOM 796 O O . HIS A 1 98 ? 15.834 10.813 -4.824 1.00 45.62 98 HIS A O 1
ATOM 802 N N . GLU A 1 99 ? 15.873 12.417 -3.253 1.00 32.41 99 GLU A N 1
ATOM 803 C CA . GLU A 1 99 ? 17.265 12.222 -2.839 1.00 32.41 99 GLU A CA 1
ATOM 804 C C . GLU A 1 99 ? 17.482 10.831 -2.204 1.00 32.41 99 GLU A C 1
ATOM 806 O O . GLU A 1 99 ? 17.047 10.561 -1.086 1.00 32.41 99 GLU A O 1
ATOM 811 N N . GLY A 1 100 ? 18.185 9.934 -2.907 1.00 42.00 100 GLY A N 1
ATOM 812 C CA . GLY A 1 100 ? 18.575 8.603 -2.418 1.00 42.00 100 GLY A CA 1
ATOM 813 C C . GLY A 1 100 ? 18.571 7.530 -3.512 1.00 42.00 100 GLY A C 1
ATOM 814 O O . GLY A 1 100 ? 18.130 7.773 -4.631 1.00 42.00 100 GLY A O 1
ATOM 815 N N . SER A 1 101 ? 19.065 6.319 -3.213 1.00 51.31 101 SER A N 1
ATOM 816 C CA . SER A 1 101 ? 18.857 5.163 -4.101 1.00 51.31 101 SER A CA 1
ATOM 817 C C . SER A 1 101 ? 17.379 4.764 -4.039 1.00 51.31 101 SER A C 1
ATOM 819 O O . SER A 1 101 ? 16.978 4.026 -3.138 1.00 51.31 101 SER A O 1
ATOM 821 N N . CYS A 1 102 ? 16.557 5.315 -4.932 1.00 67.50 102 CYS A N 1
ATOM 822 C CA . CYS A 1 102 ? 15.124 5.045 -4.937 1.00 67.50 102 CYS A CA 1
ATOM 823 C C . CYS A 1 102 ? 14.851 3.612 -5.410 1.00 67.50 102 CYS A C 1
ATOM 825 O O . CYS A 1 102 ? 15.408 3.168 -6.413 1.00 67.50 102 CYS A O 1
ATOM 827 N N . ALA A 1 103 ? 13.996 2.883 -4.693 1.00 80.50 103 ALA A N 1
ATOM 828 C CA . ALA A 1 103 ? 13.648 1.494 -5.001 1.00 80.50 103 ALA A CA 1
ATOM 829 C C . ALA A 1 103 ? 12.899 1.348 -6.344 1.00 80.50 103 ALA A C 1
ATOM 831 O O . ALA A 1 103 ? 12.979 0.302 -6.988 1.00 80.50 103 ALA A O 1
ATOM 832 N N . GLY A 1 104 ? 12.208 2.403 -6.775 1.00 82.88 104 GLY A N 1
ATOM 833 C CA . GLY A 1 104 ? 11.515 2.537 -8.052 1.00 82.88 104 GLY A CA 1
ATOM 834 C C . GLY A 1 104 ? 11.294 4.012 -8.376 1.00 82.88 104 GLY A C 1
ATOM 835 O O . GLY A 1 104 ? 11.714 4.871 -7.607 1.00 82.88 104 GLY A O 1
ATOM 836 N N . THR A 1 105 ? 10.725 4.315 -9.540 1.00 83.25 105 THR A N 1
ATOM 837 C CA . THR A 1 105 ? 10.324 5.691 -9.884 1.00 83.25 105 THR A CA 1
ATOM 838 C C . THR A 1 105 ? 9.122 5.681 -10.811 1.00 83.25 105 THR A C 1
ATOM 840 O O . THR A 1 105 ? 9.100 4.886 -11.752 1.00 83.25 105 THR A O 1
ATOM 843 N N . PHE A 1 106 ? 8.227 6.644 -10.657 1.00 85.81 106 PHE A N 1
ATOM 844 C CA . PHE A 1 106 ? 7.187 6.972 -11.619 1.00 85.81 106 PHE A CA 1
ATOM 845 C C . PHE A 1 106 ? 7.569 8.205 -12.439 1.00 85.81 106 PHE A C 1
ATOM 847 O O . PHE A 1 106 ? 8.159 9.164 -11.934 1.00 85.81 106 PHE A O 1
ATOM 854 N N . ARG A 1 107 ? 7.206 8.186 -13.721 1.00 82.81 107 ARG A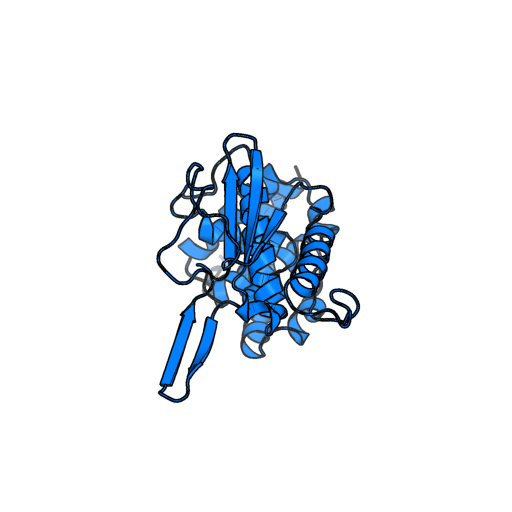 N 1
ATOM 855 C CA . ARG A 1 107 ? 7.256 9.360 -14.580 1.00 82.81 107 ARG A CA 1
ATOM 856 C C . ARG A 1 107 ? 6.218 9.298 -15.686 1.00 82.81 107 ARG A C 1
ATOM 858 O O . ARG A 1 107 ? 6.049 8.260 -16.321 1.00 82.81 107 ARG A O 1
ATOM 865 N N . MET A 1 108 ? 5.667 10.461 -15.998 1.00 80.06 108 MET A N 1
ATOM 866 C CA . MET A 1 108 ? 4.919 10.733 -17.216 1.00 80.06 108 MET A CA 1
ATOM 867 C C . MET A 1 108 ? 5.684 11.762 -18.057 1.00 80.06 108 MET A C 1
ATOM 869 O O . MET A 1 108 ? 6.206 12.746 -17.524 1.00 80.06 108 MET A O 1
ATOM 873 N N . ASP A 1 109 ? 5.833 11.516 -19.356 1.00 75.31 109 ASP A N 1
ATOM 874 C CA . ASP A 1 109 ? 6.407 12.507 -20.269 1.00 75.31 109 ASP A CA 1
ATOM 875 C C . ASP A 1 109 ? 5.343 13.459 -20.846 1.00 75.31 109 ASP A C 1
ATOM 877 O O . ASP A 1 109 ? 4.144 13.294 -20.629 1.00 75.31 109 ASP A O 1
ATOM 881 N N . GLU A 1 110 ? 5.777 14.472 -21.601 1.00 71.12 110 GLU A N 1
ATOM 882 C CA . GLU A 1 110 ? 4.879 15.472 -22.203 1.00 71.12 110 GLU A CA 1
ATOM 883 C C . GLU A 1 110 ? 3.869 14.883 -23.206 1.00 71.12 110 GLU A C 1
ATOM 885 O O . GLU A 1 110 ? 2.896 15.547 -23.565 1.00 71.12 110 GLU A O 1
ATOM 890 N N . LYS A 1 111 ? 4.092 13.655 -23.691 1.00 75.94 111 LYS A N 1
ATOM 891 C CA . LYS A 1 111 ? 3.181 12.948 -24.602 1.00 75.94 111 LYS A CA 1
ATOM 892 C C . LYS A 1 111 ? 2.182 12.066 -23.856 1.00 75.94 111 LYS A C 1
ATOM 894 O O . LYS A 1 111 ? 1.294 11.507 -24.498 1.00 75.94 111 LYS A O 1
ATOM 899 N N . GLY A 1 112 ? 2.309 11.965 -22.533 1.00 75.00 112 GLY A N 1
ATOM 900 C CA . GLY A 1 112 ? 1.509 11.084 -21.692 1.00 75.00 112 GLY A CA 1
ATOM 901 C C . GLY A 1 112 ? 2.033 9.649 -21.639 1.00 75.00 112 GLY A C 1
ATOM 902 O O . GLY A 1 112 ? 1.326 8.777 -21.136 1.00 75.00 112 GLY A O 1
ATOM 903 N N . ASP A 1 113 ? 3.245 9.376 -22.140 1.00 84.62 113 ASP A N 1
ATOM 904 C CA . ASP A 1 113 ? 3.849 8.053 -21.998 1.00 84.62 113 ASP A CA 1
ATOM 905 C C . ASP A 1 113 ? 4.324 7.868 -20.551 1.00 84.62 113 ASP A C 1
ATOM 907 O O . ASP A 1 113 ? 5.137 8.641 -20.032 1.00 84.62 113 ASP A O 1
ATOM 911 N N . VAL A 1 114 ? 3.830 6.812 -19.901 1.00 88.94 114 VAL A N 1
ATOM 912 C CA . VAL A 1 114 ? 4.163 6.499 -18.509 1.00 88.94 114 VAL A CA 1
ATOM 913 C C . VAL A 1 114 ? 5.251 5.441 -18.423 1.00 88.94 114 VAL A C 1
ATOM 915 O O . VAL A 1 114 ? 5.185 4.373 -19.043 1.00 88.94 114 VAL A O 1
ATOM 918 N N . ILE A 1 115 ? 6.255 5.730 -17.601 1.00 89.12 115 ILE A N 1
ATOM 919 C CA . ILE A 1 115 ? 7.381 4.851 -17.317 1.00 89.12 115 ILE A CA 1
ATOM 920 C C . ILE A 1 115 ? 7.455 4.635 -15.812 1.00 89.12 115 ILE A C 1
ATOM 922 O O . ILE A 1 115 ? 7.595 5.586 -15.044 1.00 89.12 115 ILE A O 1
ATOM 926 N N . ILE A 1 116 ? 7.427 3.368 -15.410 1.00 89.75 116 ILE A N 1
ATOM 927 C CA . ILE A 1 116 ? 7.751 2.953 -14.049 1.00 89.75 116 ILE A CA 1
ATOM 928 C C . ILE A 1 116 ? 9.105 2.252 -14.072 1.00 89.75 116 ILE A C 1
ATOM 930 O O . ILE A 1 116 ? 9.377 1.431 -14.952 1.00 89.75 116 ILE A O 1
ATOM 934 N N . THR A 1 117 ? 9.958 2.565 -13.101 1.00 88.94 117 THR A N 1
ATOM 935 C CA . THR A 1 117 ? 11.237 1.878 -12.915 1.00 88.94 117 THR A CA 1
ATOM 936 C C . THR A 1 117 ? 11.299 1.102 -11.613 1.00 88.94 117 THR A C 1
ATOM 938 O O . THR A 1 117 ? 10.540 1.365 -10.682 1.00 88.94 117 THR A O 1
ATOM 941 N N . TYR A 1 118 ? 12.220 0.143 -11.550 1.00 89.31 118 TYR A N 1
ATOM 942 C CA . TYR A 1 118 ? 12.552 -0.591 -10.332 1.00 89.31 118 TYR A CA 1
ATOM 943 C C . TYR A 1 118 ? 14.064 -0.822 -10.225 1.00 89.31 118 TYR A C 1
ATOM 945 O O . TYR A 1 118 ? 14.763 -0.982 -11.235 1.00 89.31 118 TYR A O 1
ATOM 953 N N . ALA A 1 119 ? 14.562 -0.876 -8.993 1.00 88.50 119 ALA A N 1
ATOM 954 C CA . ALA A 1 119 ? 15.927 -1.272 -8.687 1.00 88.50 119 ALA A CA 1
ATOM 955 C C . ALA A 1 119 ? 16.103 -2.781 -8.963 1.00 88.50 119 ALA A C 1
ATOM 957 O O . ALA A 1 119 ? 15.376 -3.590 -8.375 1.00 88.50 119 ALA A O 1
ATOM 958 N N . PRO A 1 120 ? 17.056 -3.202 -9.819 1.00 88.50 120 PRO A N 1
ATOM 959 C CA . PRO A 1 120 ? 17.223 -4.610 -10.199 1.00 88.50 120 PRO A CA 1
ATOM 960 C C . PRO A 1 120 ? 17.400 -5.579 -9.023 1.00 88.50 120 PRO A C 1
ATOM 962 O O . PRO A 1 120 ? 16.927 -6.713 -9.086 1.00 88.50 120 PRO A O 1
ATOM 965 N N . ASP A 1 121 ? 18.001 -5.127 -7.923 1.00 86.44 121 ASP A N 1
ATOM 966 C CA . ASP A 1 121 ? 18.225 -5.947 -6.727 1.00 86.44 121 ASP A CA 1
ATOM 967 C C . ASP A 1 121 ? 16.911 -6.423 -6.071 1.00 86.44 121 ASP A C 1
ATOM 969 O O . ASP A 1 121 ? 16.877 -7.463 -5.405 1.00 86.44 121 ASP A O 1
ATOM 973 N N . LEU A 1 122 ? 15.786 -5.736 -6.324 1.00 88.12 122 LEU A N 1
ATOM 974 C CA . LEU A 1 122 ? 14.462 -6.134 -5.834 1.00 88.12 122 LEU A CA 1
ATOM 975 C C . LEU A 1 122 ? 13.938 -7.429 -6.470 1.00 88.12 122 LEU A C 1
ATOM 977 O O . LEU A 1 122 ? 13.051 -8.063 -5.901 1.00 88.12 122 LEU A O 1
ATOM 981 N N . ILE A 1 123 ? 14.504 -7.899 -7.587 1.00 89.19 123 ILE A N 1
ATOM 982 C CA . ILE A 1 123 ? 14.145 -9.192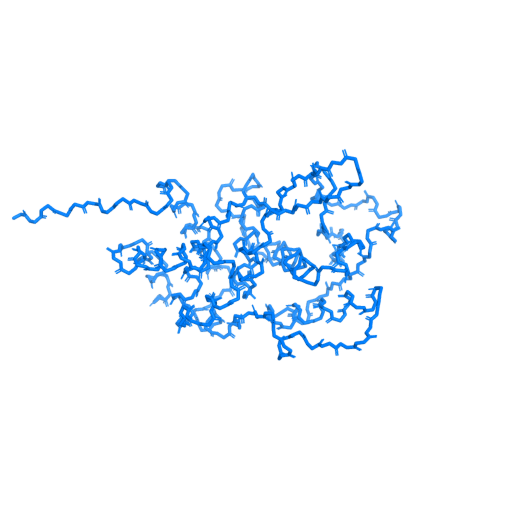 -8.210 1.00 89.19 123 ILE A CA 1
ATOM 983 C C . ILE A 1 123 ? 14.315 -10.373 -7.240 1.00 89.19 123 ILE A C 1
ATOM 985 O O . ILE A 1 123 ? 13.615 -11.391 -7.346 1.00 89.19 123 ILE A O 1
ATOM 989 N N . HIS A 1 124 ? 15.241 -10.242 -6.286 1.00 86.50 124 HIS A N 1
ATOM 990 C CA . HIS A 1 124 ? 15.515 -11.237 -5.250 1.00 86.50 124 HIS A CA 1
ATOM 991 C C . HIS A 1 124 ? 14.671 -11.041 -3.981 1.00 86.50 124 HIS A C 1
ATOM 993 O O . HIS A 1 124 ? 14.672 -11.906 -3.106 1.00 86.50 124 HIS A O 1
ATOM 999 N N . ASN A 1 125 ? 13.899 -9.955 -3.908 1.00 88.75 125 ASN A N 1
ATOM 1000 C CA . ASN A 1 125 ? 12.959 -9.647 -2.838 1.00 88.75 125 ASN A CA 1
ATOM 1001 C C . ASN A 1 125 ? 11.549 -9.392 -3.415 1.00 88.75 125 ASN A C 1
ATOM 1003 O O . ASN A 1 125 ? 11.133 -8.238 -3.537 1.00 88.75 125 ASN A O 1
ATOM 1007 N N . PRO A 1 126 ? 10.778 -10.451 -3.739 1.00 88.56 126 PRO A N 1
ATOM 1008 C CA . PRO A 1 126 ? 9.475 -10.307 -4.389 1.00 88.56 126 PRO A CA 1
ATOM 1009 C C . PRO A 1 126 ? 8.494 -9.410 -3.627 1.00 88.56 126 PRO A C 1
ATOM 1011 O O . PRO A 1 126 ? 7.784 -8.629 -4.244 1.00 88.56 126 PRO A O 1
ATOM 1014 N N . ALA A 1 127 ? 8.471 -9.481 -2.292 1.00 91.50 127 ALA A N 1
ATOM 1015 C CA . ALA A 1 127 ? 7.585 -8.645 -1.485 1.00 91.50 127 ALA A CA 1
ATOM 1016 C C . ALA A 1 127 ? 7.961 -7.157 -1.563 1.00 91.50 127 ALA A C 1
ATOM 1018 O O . ALA A 1 127 ? 7.072 -6.313 -1.633 1.00 91.50 127 ALA A O 1
ATOM 1019 N N . GLY A 1 128 ? 9.263 -6.847 -1.578 1.00 90.94 128 GLY A N 1
ATOM 1020 C CA . GLY A 1 128 ? 9.749 -5.483 -1.783 1.00 90.94 128 GLY A CA 1
ATOM 1021 C C . GLY A 1 128 ? 9.438 -4.969 -3.182 1.00 90.94 128 GLY A C 1
ATOM 1022 O O . GLY A 1 128 ? 8.892 -3.882 -3.316 1.00 90.94 128 GLY A O 1
ATOM 1023 N N . LEU A 1 129 ? 9.676 -5.790 -4.210 1.00 93.25 129 LEU A N 1
ATOM 1024 C CA . LEU A 1 129 ? 9.328 -5.451 -5.589 1.00 93.25 129 LEU A CA 1
ATOM 1025 C C . LEU A 1 129 ? 7.831 -5.146 -5.741 1.00 93.25 129 LEU A C 1
ATOM 1027 O O . LEU A 1 129 ? 7.477 -4.135 -6.332 1.00 93.25 129 LEU A O 1
ATOM 1031 N N . ILE A 1 130 ? 6.955 -5.983 -5.177 1.00 96.31 130 ILE A N 1
ATOM 1032 C CA . ILE A 1 130 ? 5.500 -5.765 -5.204 1.00 96.31 130 ILE A CA 1
ATOM 1033 C C . ILE A 1 130 ? 5.131 -4.450 -4.511 1.00 96.31 130 ILE A C 1
ATOM 1035 O O . ILE A 1 130 ? 4.377 -3.667 -5.079 1.00 96.31 130 ILE A O 1
ATOM 1039 N N . ALA A 1 131 ? 5.667 -4.197 -3.311 1.00 94.62 131 ALA A N 1
ATOM 1040 C CA . ALA A 1 131 ? 5.393 -2.966 -2.569 1.00 94.62 131 ALA A CA 1
ATOM 1041 C C . ALA A 1 131 ? 5.819 -1.721 -3.360 1.00 94.62 131 ALA A C 1
ATOM 1043 O O . ALA A 1 131 ? 5.040 -0.781 -3.484 1.00 94.62 131 ALA A O 1
ATOM 1044 N N . THR A 1 132 ? 7.024 -1.738 -3.936 1.00 92.88 132 THR A N 1
ATOM 1045 C CA . THR A 1 132 ? 7.532 -0.648 -4.773 1.00 92.88 132 THR A CA 1
ATOM 1046 C C . THR A 1 132 ? 6.653 -0.433 -5.999 1.00 92.88 132 THR A C 1
ATOM 1048 O O . THR A 1 132 ? 6.193 0.674 -6.227 1.00 92.88 132 THR A O 1
ATOM 1051 N N . LEU A 1 133 ? 6.356 -1.481 -6.767 1.00 95.94 133 LEU A N 1
ATOM 1052 C CA . LEU A 1 133 ? 5.554 -1.344 -7.985 1.00 95.94 133 LEU A CA 1
ATOM 1053 C C . LEU A 1 133 ? 4.122 -0.869 -7.702 1.00 95.94 133 LEU A C 1
ATOM 1055 O O . LEU A 1 133 ? 3.566 -0.120 -8.501 1.00 95.94 133 LEU A O 1
ATOM 1059 N N . ALA A 1 134 ? 3.533 -1.277 -6.575 1.00 96.88 134 ALA A N 1
ATOM 1060 C CA . ALA A 1 134 ? 2.229 -0.785 -6.141 1.00 96.88 134 ALA A CA 1
ATOM 1061 C C . ALA A 1 134 ? 2.269 0.704 -5.756 1.00 96.88 134 ALA A C 1
ATOM 1063 O O . ALA A 1 134 ? 1.329 1.430 -6.067 1.00 96.88 134 ALA A O 1
ATOM 1064 N N . HIS A 1 135 ? 3.355 1.165 -5.122 1.00 94.62 135 HIS A N 1
ATOM 1065 C CA . HIS A 1 135 ? 3.588 2.588 -4.842 1.00 94.62 135 HIS A CA 1
ATOM 1066 C C . HIS A 1 135 ? 3.703 3.399 -6.134 1.00 94.62 135 HIS A C 1
ATOM 1068 O O . HIS A 1 135 ? 2.980 4.372 -6.313 1.00 94.62 135 HIS A O 1
ATOM 1074 N N . GLU A 1 136 ? 4.531 2.956 -7.082 1.00 93.62 136 GLU A N 1
ATOM 1075 C CA . GLU A 1 136 ? 4.709 3.676 -8.352 1.00 93.62 136 GLU A CA 1
ATOM 1076 C C . GLU A 1 136 ? 3.434 3.683 -9.218 1.00 93.62 136 GLU A C 1
ATOM 1078 O O . GLU A 1 136 ? 3.175 4.643 -9.940 1.00 93.62 136 GLU A O 1
ATOM 1083 N N . LEU A 1 137 ? 2.598 2.640 -9.144 1.00 95.31 137 LEU A N 1
ATOM 1084 C CA . LEU A 1 137 ? 1.260 2.674 -9.752 1.00 95.31 137 LEU A CA 1
ATOM 1085 C C . LEU A 1 137 ? 0.310 3.616 -9.011 1.00 95.31 137 LEU A C 1
ATOM 1087 O O . LEU A 1 137 ? -0.546 4.230 -9.645 1.00 95.31 137 LEU A O 1
ATOM 1091 N N . GLY A 1 138 ? 0.475 3.756 -7.696 1.00 94.19 138 GLY A N 1
ATOM 1092 C CA . GLY A 1 138 ? -0.234 4.746 -6.896 1.00 94.19 138 GLY A CA 1
ATOM 1093 C C . GLY A 1 138 ? 0.027 6.170 -7.385 1.00 94.19 138 GLY A C 1
ATOM 1094 O O . GLY A 1 138 ? -0.924 6.934 -7.516 1.00 94.19 138 GLY A O 1
ATOM 1095 N N . HIS A 1 139 ? 1.271 6.494 -7.756 1.00 91.81 139 HIS A N 1
ATOM 1096 C CA . HIS A 1 139 ? 1.595 7.773 -8.401 1.00 91.81 139 HIS A CA 1
ATOM 1097 C C . HIS A 1 139 ? 0.810 7.973 -9.694 1.00 91.81 139 HIS A C 1
ATOM 1099 O O . HIS A 1 139 ? 0.215 9.029 -9.890 1.00 91.81 139 HIS A O 1
ATOM 1105 N N . TYR A 1 140 ? 0.741 6.948 -10.550 1.00 93.50 140 TYR A N 1
ATOM 1106 C CA . TYR A 1 140 ? -0.023 7.055 -11.793 1.00 93.50 140 TYR A CA 1
ATOM 1107 C C . TYR A 1 140 ? -1.521 7.279 -11.532 1.00 93.50 140 TYR A C 1
ATOM 1109 O O . TYR A 1 140 ? -2.153 8.103 -12.191 1.00 93.50 140 TYR A O 1
ATOM 1117 N N . LEU A 1 141 ? -2.098 6.583 -10.549 1.00 93.88 141 LEU A N 1
ATOM 1118 C CA . LEU A 1 141 ? -3.490 6.808 -10.166 1.00 93.88 141 LEU A CA 1
ATOM 1119 C C . LEU A 1 141 ? -3.698 8.232 -9.624 1.00 93.88 141 LEU A C 1
ATOM 1121 O O . LEU A 1 141 ? -4.639 8.901 -10.038 1.00 93.88 141 LEU A O 1
ATOM 1125 N N . ASN A 1 142 ? -2.813 8.712 -8.753 1.00 92.69 142 ASN A N 1
ATOM 1126 C CA . ASN A 1 142 ? -2.916 10.046 -8.163 1.00 92.69 142 ASN A CA 1
ATOM 1127 C C . ASN A 1 142 ? -2.827 11.156 -9.220 1.00 92.69 142 ASN A C 1
ATOM 1129 O O . ASN A 1 142 ? -3.626 12.085 -9.185 1.00 92.69 142 ASN A O 1
ATOM 1133 N N . GLU A 1 143 ? -1.923 11.021 -10.193 1.00 89.88 143 GLU A N 1
ATOM 1134 C CA . GLU A 1 143 ? -1.770 11.960 -11.316 1.00 89.88 143 GLU A CA 1
ATOM 1135 C C . GLU A 1 143 ? -3.021 12.020 -12.214 1.00 89.88 143 GLU A C 1
ATOM 1137 O O . GLU A 1 143 ? -3.235 12.991 -12.934 1.00 89.88 143 GLU A O 1
ATOM 1142 N N . SER A 1 144 ? -3.870 10.986 -12.182 1.00 90.25 144 SER A N 1
ATOM 1143 C CA . SER A 1 144 ? -5.127 10.962 -12.940 1.00 90.25 144 SER A CA 1
ATOM 1144 C C . SER A 1 144 ? -6.287 11.701 -12.262 1.00 90.25 144 SER A C 1
ATOM 1146 O O . SER A 1 144 ? -7.356 11.819 -12.861 1.00 90.25 144 SER A O 1
ATOM 1148 N N . PHE A 1 145 ? -6.110 12.159 -11.020 1.00 92.56 145 PHE A N 1
ATOM 1149 C CA . PHE A 1 145 ? -7.153 12.838 -10.257 1.00 92.56 145 PHE A CA 1
ATOM 1150 C C . PHE A 1 145 ? -7.216 14.338 -10.549 1.00 92.56 145 PHE A C 1
ATOM 1152 O O . PHE A 1 145 ? -6.220 14.980 -10.867 1.00 92.56 145 PHE A O 1
ATOM 1159 N N . ASP A 1 146 ? -8.403 14.922 -10.367 1.00 91.44 146 ASP A N 1
ATOM 1160 C CA . ASP A 1 146 ? -8.662 16.334 -10.682 1.00 91.44 146 ASP A CA 1
ATOM 1161 C C . ASP A 1 146 ? -8.125 17.310 -9.616 1.00 91.44 146 ASP A C 1
ATOM 1163 O O . ASP A 1 146 ? -8.220 18.531 -9.773 1.00 91.44 146 ASP A O 1
ATOM 1167 N N . SER A 1 147 ? -7.617 16.801 -8.489 1.00 93.38 147 SER A N 1
ATOM 1168 C CA . SER A 1 147 ? -7.083 17.630 -7.410 1.00 93.38 147 SER A CA 1
ATOM 1169 C C . SER A 1 147 ? -5.905 16.981 -6.701 1.00 93.38 147 SER A C 1
ATOM 1171 O O . SER A 1 147 ? -5.898 15.771 -6.477 1.00 93.38 147 SER A O 1
ATOM 1173 N N . ASP A 1 148 ? -4.999 17.825 -6.213 1.00 93.12 148 ASP A N 1
ATOM 1174 C CA . ASP A 1 148 ? -3.901 17.428 -5.332 1.00 93.12 148 ASP A CA 1
ATOM 1175 C C . ASP A 1 148 ? -4.403 16.758 -4.035 1.00 93.12 148 ASP A C 1
ATOM 1177 O O . ASP A 1 148 ? -5.535 17.027 -3.595 1.00 93.12 148 ASP A O 1
ATOM 1181 N N . PRO A 1 149 ? -3.567 15.923 -3.386 1.00 94.00 149 PRO A N 1
ATOM 1182 C CA . PRO A 1 149 ? -3.883 15.347 -2.085 1.00 94.00 149 PRO A CA 1
ATOM 1183 C C . PRO A 1 149 ? -3.950 16.414 -0.977 1.00 94.00 149 PRO A C 1
ATOM 1185 O O . PRO A 1 149 ? -3.386 17.506 -1.111 1.00 94.00 149 PRO A O 1
ATOM 1188 N N . PRO A 1 150 ? -4.596 16.116 0.166 1.00 95.38 150 PRO A N 1
ATOM 1189 C CA . PRO A 1 150 ? -4.585 16.994 1.333 1.00 95.38 150 PRO A CA 1
ATOM 1190 C C . PRO A 1 150 ? -3.157 17.317 1.787 1.00 95.38 150 PRO A C 1
ATOM 1192 O O . PRO A 1 150 ? -2.342 16.421 2.007 1.00 95.38 150 PRO A O 1
ATOM 1195 N N . GLY A 1 151 ? -2.863 18.610 1.932 1.00 92.50 151 GLY A N 1
ATOM 1196 C CA . GLY A 1 151 ? -1.513 19.126 2.193 1.00 92.50 151 GLY A CA 1
ATOM 1197 C C . GLY A 1 151 ? -0.653 19.350 0.943 1.00 92.50 151 GLY A C 1
ATOM 1198 O O . GLY A 1 151 ? 0.474 19.819 1.069 1.00 92.50 151 GLY A O 1
ATOM 1199 N N . GLY A 1 152 ? -1.194 19.098 -0.252 1.00 91.25 152 GLY A N 1
ATOM 1200 C CA . GLY A 1 152 ? -0.566 19.412 -1.532 1.00 91.25 152 GLY A CA 1
ATOM 1201 C C . GLY A 1 152 ? 0.669 18.563 -1.832 1.00 91.25 152 GLY A C 1
ATOM 1202 O O . GLY A 1 152 ? 0.835 17.457 -1.317 1.00 91.25 152 GLY A O 1
ATOM 1203 N N . TRP A 1 153 ? 1.552 19.111 -2.670 1.00 81.50 153 TRP A N 1
ATOM 1204 C CA . TRP A 1 153 ? 2.748 18.424 -3.168 1.00 81.50 153 TRP A CA 1
ATOM 1205 C C . TRP A 1 153 ? 3.653 17.861 -2.062 1.00 81.50 153 TRP A C 1
ATOM 1207 O O . TRP A 1 153 ? 4.179 16.757 -2.199 1.00 81.50 153 TRP A O 1
ATOM 1217 N N . ASP A 1 154 ? 3.786 18.576 -0.941 1.00 86.56 154 ASP A N 1
ATOM 1218 C CA . ASP A 1 154 ? 4.638 18.170 0.185 1.00 86.56 154 ASP A CA 1
ATOM 1219 C C . ASP A 1 154 ? 4.204 16.830 0.805 1.00 86.56 154 ASP A C 1
ATOM 1221 O O . ASP A 1 154 ? 5.026 16.122 1.392 1.00 86.56 154 ASP A O 1
ATOM 1225 N N . LEU A 1 155 ? 2.926 16.462 0.656 1.00 90.12 155 LEU A N 1
ATOM 1226 C CA . LEU A 1 155 ? 2.354 15.211 1.157 1.00 90.12 155 LEU A CA 1
ATOM 1227 C C . LEU A 1 155 ? 1.976 14.228 0.039 1.00 90.12 155 LEU A C 1
ATOM 1229 O O . LEU A 1 155 ? 1.335 13.214 0.320 1.00 90.12 155 LEU A O 1
ATOM 1233 N N . ASN A 1 156 ? 2.429 14.458 -1.200 1.00 86.62 156 ASN A N 1
ATOM 1234 C CA . ASN A 1 156 ? 2.129 13.580 -2.334 1.00 86.62 156 ASN A CA 1
ATOM 1235 C C . ASN A 1 156 ? 2.635 12.143 -2.127 1.00 86.62 156 ASN A C 1
ATOM 1237 O O . ASN A 1 156 ? 1.956 11.166 -2.435 1.00 86.62 156 ASN A O 1
ATOM 1241 N N . GLU A 1 157 ? 3.817 11.987 -1.545 1.00 88.06 157 GLU A N 1
ATOM 1242 C CA . GLU A 1 157 ? 4.396 10.668 -1.312 1.00 88.06 157 GLU A CA 1
ATOM 1243 C C . GLU A 1 157 ? 3.750 9.897 -0.142 1.00 88.06 157 GLU A C 1
ATOM 1245 O O . GLU A 1 157 ? 3.417 8.722 -0.318 1.00 88.06 157 GLU A O 1
ATOM 1250 N N . PRO A 1 158 ? 3.493 10.513 1.034 1.00 93.06 158 PRO A N 1
ATOM 1251 C CA . PRO A 1 158 ? 2.603 9.932 2.039 1.00 93.06 158 PRO A CA 1
ATOM 1252 C C . PRO A 1 158 ? 1.220 9.558 1.491 1.00 93.06 158 PRO A C 1
ATOM 1254 O O . PRO A 1 158 ? 0.677 8.520 1.869 1.00 93.06 158 PRO A O 1
ATOM 1257 N N . ALA A 1 159 ? 0.637 10.388 0.619 1.00 95.12 159 ALA A N 1
ATOM 1258 C CA . ALA A 1 159 ? -0.640 10.078 -0.016 1.00 95.12 159 ALA A CA 1
ATOM 1259 C C . ALA A 1 159 ? -0.507 8.848 -0.923 1.00 95.12 159 ALA A C 1
ATOM 1261 O O . ALA A 1 159 ? -1.329 7.944 -0.851 1.00 95.12 159 ALA A O 1
ATOM 1262 N N . THR A 1 160 ? 0.586 8.743 -1.680 1.00 93.44 160 THR A N 1
ATOM 1263 C CA . THR A 1 160 ? 0.883 7.586 -2.538 1.00 93.44 160 THR A CA 1
ATOM 1264 C C . THR A 1 160 ? 1.102 6.290 -1.747 1.00 93.44 160 THR A C 1
ATOM 1266 O O . THR A 1 160 ? 0.634 5.225 -2.164 1.00 93.44 160 THR A O 1
ATOM 1269 N N . ASP A 1 161 ? 1.703 6.366 -0.552 1.00 94.56 161 ASP A N 1
ATOM 1270 C CA . ASP A 1 161 ? 1.739 5.233 0.382 1.00 94.56 161 ASP A CA 1
ATOM 1271 C C . ASP A 1 161 ? 0.308 4.746 0.701 1.00 94.56 161 ASP A C 1
ATOM 1273 O O . ASP A 1 161 ? 0.058 3.537 0.694 1.00 94.56 161 ASP A O 1
ATOM 1277 N N . ILE A 1 162 ? -0.643 5.660 0.956 1.00 96.94 162 ILE A N 1
ATOM 1278 C CA . ILE A 1 162 ? -2.063 5.326 1.188 1.00 96.94 162 ILE A CA 1
ATOM 1279 C C . ILE A 1 162 ? -2.713 4.789 -0.087 1.00 96.94 162 ILE A C 1
ATOM 1281 O O . ILE A 1 162 ? -3.421 3.783 -0.005 1.00 96.94 162 ILE A O 1
ATOM 1285 N N . THR A 1 163 ? -2.427 5.366 -1.257 1.00 96.31 163 THR A N 1
ATOM 1286 C CA . THR A 1 163 ? -2.916 4.862 -2.546 1.00 96.31 163 THR A CA 1
ATOM 1287 C C . THR A 1 163 ? -2.545 3.396 -2.732 1.00 96.31 163 THR A C 1
ATOM 1289 O O . THR A 1 163 ? -3.402 2.583 -3.064 1.00 96.31 163 THR A O 1
ATOM 1292 N N . SER A 1 164 ? -1.297 3.010 -2.446 1.00 96.62 164 SER A N 1
ATOM 1293 C CA . SER A 1 164 ? -0.859 1.612 -2.572 1.00 96.62 164 SER A CA 1
ATOM 1294 C C . SER A 1 164 ? -1.668 0.652 -1.680 1.00 96.62 164 SER A C 1
ATOM 1296 O O . SER A 1 164 ? -1.950 -0.487 -2.061 1.00 96.62 164 SER A O 1
ATOM 1298 N N . ILE A 1 165 ? -2.093 1.119 -0.499 1.00 97.56 165 ILE A N 1
ATOM 1299 C CA . ILE A 1 165 ? -2.933 0.367 0.439 1.00 97.56 165 ILE A CA 1
ATOM 1300 C C . ILE A 1 165 ? -4.359 0.262 -0.101 1.00 97.56 165 ILE A C 1
ATOM 1302 O O . ILE A 1 165 ? -4.922 -0.832 -0.097 1.00 97.56 165 ILE A O 1
ATOM 1306 N N . LEU A 1 166 ? -4.911 1.369 -0.604 1.00 96.00 166 LEU A N 1
ATOM 1307 C CA . LEU A 1 166 ? -6.230 1.428 -1.233 1.00 96.00 166 LEU A CA 1
ATOM 1308 C C . LEU A 1 166 ? -6.322 0.527 -2.469 1.00 96.00 166 LEU A C 1
ATOM 1310 O O . LEU A 1 166 ? -7.350 -0.110 -2.675 1.00 96.00 166 LEU A O 1
ATOM 1314 N N . LEU A 1 167 ? -5.234 0.406 -3.233 1.00 96.62 167 LEU A N 1
ATOM 1315 C CA . LEU A 1 167 ? -5.091 -0.513 -4.366 1.00 96.62 167 LEU A CA 1
ATOM 1316 C C . LEU A 1 167 ? -4.985 -1.994 -3.951 1.00 96.62 167 LEU A C 1
ATOM 1318 O O . LEU A 1 167 ? -4.838 -2.860 -4.810 1.00 96.62 167 LEU A O 1
ATOM 1322 N N . GLY A 1 168 ? -5.041 -2.300 -2.650 1.00 97.62 168 GLY A N 1
ATOM 1323 C CA . GLY A 1 168 ? -5.071 -3.665 -2.127 1.00 97.62 168 GLY A CA 1
ATOM 1324 C C . GLY A 1 168 ? -3.727 -4.208 -1.640 1.00 97.62 168 GLY A C 1
ATOM 1325 O O . GLY A 1 168 ? -3.663 -5.345 -1.172 1.00 97.62 168 GLY A O 1
ATOM 1326 N N . PHE A 1 169 ? -2.642 -3.427 -1.685 1.00 98.25 169 PHE A N 1
ATOM 1327 C CA . PHE A 1 169 ? -1.284 -3.905 -1.372 1.00 98.25 169 PHE A CA 1
ATOM 1328 C C . PHE A 1 169 ? -0.837 -3.619 0.063 1.00 98.25 169 PHE A C 1
ATOM 1330 O O . PHE A 1 169 ? 0.353 -3.697 0.380 1.00 98.25 169 PHE A O 1
ATOM 1337 N N . GLY A 1 170 ? -1.771 -3.335 0.975 1.00 97.56 170 GLY A N 1
ATOM 1338 C CA . GLY A 1 170 ? -1.422 -2.872 2.318 1.00 97.56 170 GLY A CA 1
ATOM 1339 C C . GLY A 1 170 ? -0.616 -3.856 3.172 1.00 97.56 170 GLY A C 1
ATOM 1340 O O . GLY A 1 170 ? 0.188 -3.419 3.994 1.00 97.56 170 GLY A O 1
ATOM 1341 N N . VAL A 1 171 ? -0.724 -5.172 2.942 1.00 98.19 171 VAL A N 1
ATOM 1342 C CA . VAL A 1 171 ? 0.156 -6.166 3.593 1.00 98.19 171 VAL A CA 1
ATOM 1343 C C . VAL A 1 171 ? 1.614 -5.981 3.160 1.00 98.19 171 VAL A C 1
ATOM 1345 O O . VAL A 1 171 ? 2.521 -6.012 3.996 1.00 98.19 171 VAL A O 1
ATOM 1348 N N . PHE A 1 172 ? 1.851 -5.765 1.864 1.00 96.88 172 PHE A N 1
ATOM 1349 C CA . PHE A 1 172 ? 3.186 -5.525 1.319 1.00 96.88 172 PHE A CA 1
ATOM 1350 C C . PHE A 1 172 ? 3.732 -4.177 1.792 1.00 96.88 172 PHE A C 1
ATOM 1352 O O . PHE A 1 172 ? 4.844 -4.130 2.319 1.00 96.88 172 PHE A O 1
ATOM 1359 N N . ALA A 1 173 ? 2.923 -3.116 1.712 1.00 94.56 173 ALA A N 1
ATOM 1360 C CA . ALA A 1 173 ? 3.298 -1.782 2.171 1.00 94.56 173 ALA A CA 1
ATOM 1361 C C . ALA A 1 173 ? 3.665 -1.773 3.667 1.00 94.56 173 ALA A C 1
ATOM 1363 O O . ALA A 1 173 ? 4.720 -1.262 4.047 1.00 94.56 173 ALA A O 1
ATOM 1364 N N . ALA A 1 174 ? 2.851 -2.383 4.534 1.00 94.62 174 ALA A N 1
ATOM 1365 C CA . ALA A 1 174 ? 3.122 -2.428 5.971 1.00 94.62 174 ALA A CA 1
ATOM 1366 C C . ALA A 1 174 ? 4.396 -3.225 6.304 1.00 94.62 174 ALA A C 1
ATOM 1368 O O . ALA A 1 174 ? 5.196 -2.804 7.138 1.00 94.62 174 ALA A O 1
ATOM 1369 N N . ASN A 1 175 ? 4.623 -4.360 5.635 1.00 93.31 175 ASN A N 1
ATOM 1370 C CA . ASN A 1 175 ? 5.816 -5.175 5.863 1.00 93.31 175 ASN A CA 1
ATOM 1371 C C . ASN A 1 175 ? 7.104 -4.538 5.308 1.00 93.31 175 ASN A C 1
ATOM 1373 O O . ASN A 1 175 ? 8.190 -4.840 5.817 1.00 93.31 175 ASN A O 1
ATOM 1377 N N . HIS A 1 176 ? 6.997 -3.676 4.291 1.00 82.88 176 HIS A N 1
ATOM 1378 C CA . HIS A 1 176 ? 8.120 -3.118 3.536 1.00 82.88 176 HIS A CA 1
ATOM 1379 C C . HIS A 1 176 ? 8.294 -1.598 3.735 1.00 82.88 176 HIS A C 1
ATOM 1381 O O . HIS A 1 176 ? 8.356 -0.825 2.784 1.00 82.88 176 HIS A O 1
ATOM 1387 N N . CYS A 1 177 ? 8.366 -1.155 4.994 1.00 69.81 177 CYS A N 1
ATOM 1388 C CA . CYS A 1 177 ? 8.687 0.236 5.361 1.00 69.81 177 CYS A CA 1
ATOM 1389 C C . CYS A 1 177 ? 10.162 0.435 5.755 1.00 69.81 177 CYS A C 1
ATOM 1391 O O . CYS A 1 177 ? 10.708 1.526 5.624 1.00 69.81 177 CYS A O 1
ATOM 1393 N N . LEU A 1 178 ? 10.829 -0.624 6.219 1.00 58.31 178 LEU A N 1
ATOM 1394 C CA . LEU A 1 178 ? 12.237 -0.608 6.613 1.00 58.31 178 LEU A CA 1
ATOM 1395 C C . LEU A 1 178 ? 12.989 -1.678 5.826 1.00 58.31 178 LEU A C 1
ATOM 1397 O O . LEU A 1 178 ? 12.663 -2.865 5.918 1.00 58.31 178 LEU A O 1
ATOM 1401 N N . VAL A 1 179 ? 14.001 -1.259 5.072 1.00 59.66 179 VAL A N 1
ATOM 1402 C CA . VAL A 1 179 ? 14.911 -2.150 4.355 1.00 59.66 179 VAL A CA 1
ATOM 1403 C C . VAL A 1 179 ? 16.216 -2.214 5.128 1.00 59.66 179 VAL A C 1
ATOM 1405 O O . VAL A 1 179 ? 16.915 -1.219 5.295 1.00 59.66 179 VAL A O 1
ATOM 1408 N N . HIS A 1 180 ? 16.524 -3.405 5.628 1.00 49.38 180 HIS A N 1
ATOM 1409 C CA . HIS A 1 180 ? 17.792 -3.702 6.273 1.00 49.38 180 HIS A CA 1
ATOM 1410 C C . HIS A 1 180 ? 18.702 -4.364 5.243 1.00 49.38 180 HIS A C 1
ATOM 1412 O O . HIS A 1 180 ? 18.481 -5.514 4.868 1.00 49.38 180 HIS A O 1
ATOM 1418 N N . GLU A 1 181 ? 19.723 -3.651 4.794 1.00 52.72 181 GLU A N 1
ATOM 1419 C CA . GLU A 1 181 ? 20.774 -4.205 3.949 1.00 52.72 181 GLU A CA 1
ATOM 1420 C C . GLU A 1 181 ? 21.965 -4.567 4.827 1.00 52.72 181 GLU A C 1
ATOM 1422 O O . GLU A 1 181 ? 22.395 -3.779 5.668 1.00 52.72 181 GLU A O 1
ATOM 1427 N N . THR A 1 182 ? 22.493 -5.774 4.657 1.00 40.38 182 THR A N 1
ATOM 1428 C CA . THR A 1 182 ? 23.705 -6.219 5.351 1.00 40.38 182 THR A CA 1
ATOM 1429 C C . THR A 1 182 ? 24.809 -6.375 4.318 1.00 40.38 182 THR A C 1
ATOM 1431 O O . THR A 1 182 ? 24.600 -6.995 3.280 1.00 40.38 182 THR A O 1
ATOM 1434 N N . PHE A 1 183 ? 25.972 -5.809 4.613 1.00 52.00 183 PHE A N 1
ATOM 1435 C CA . PHE A 1 183 ? 27.193 -5.905 3.824 1.00 52.00 183 PHE A CA 1
ATOM 1436 C C . PHE A 1 183 ? 28.268 -6.597 4.669 1.00 52.00 183 PHE A C 1
ATOM 1438 O O . PHE A 1 183 ? 28.194 -6.587 5.898 1.00 52.00 183 PHE A O 1
ATOM 1445 N N . ASP A 1 184 ? 29.319 -7.127 4.042 1.00 43.38 184 ASP A N 1
ATOM 1446 C CA . ASP A 1 184 ? 30.427 -7.776 4.766 1.00 43.38 184 ASP A CA 1
ATOM 1447 C C . ASP A 1 184 ? 31.104 -6.851 5.805 1.00 43.38 184 ASP A C 1
ATOM 1449 O O . ASP A 1 184 ? 31.733 -7.323 6.751 1.00 43.38 184 ASP A O 1
ATOM 1453 N N . SER A 1 185 ? 30.955 -5.529 5.658 1.00 45.66 185 SER A N 1
ATOM 1454 C CA . SER A 1 185 ? 31.529 -4.494 6.527 1.00 45.66 185 SER A CA 1
ATOM 1455 C C . SER A 1 185 ? 30.524 -3.771 7.440 1.00 45.66 185 SER A C 1
ATOM 1457 O O . SER A 1 185 ? 30.925 -2.858 8.165 1.00 45.66 185 SER A O 1
ATOM 1459 N N . GLY A 1 186 ? 29.236 -4.143 7.451 1.00 34.88 186 GLY A N 1
ATOM 1460 C CA . GLY A 1 186 ? 28.238 -3.489 8.307 1.00 34.88 186 GLY A CA 1
ATOM 1461 C C . GLY A 1 186 ? 26.787 -3.713 7.882 1.00 34.88 186 GLY A C 1
ATOM 1462 O O . GLY A 1 186 ? 26.481 -4.591 7.087 1.00 34.88 186 GLY A O 1
ATOM 1463 N N . TYR A 1 187 ? 25.867 -2.905 8.408 1.00 32.16 187 TYR A N 1
ATOM 1464 C CA . TYR A 1 187 ? 24.466 -2.905 7.982 1.00 32.16 187 TYR A CA 1
ATOM 1465 C C . TYR A 1 187 ? 23.984 -1.475 7.721 1.00 32.16 187 TYR A C 1
ATOM 1467 O O . TYR A 1 187 ? 24.418 -0.534 8.387 1.00 32.16 187 TYR A O 1
ATOM 1475 N N . ARG A 1 188 ? 23.075 -1.314 6.758 1.00 38.31 188 ARG A N 1
ATOM 1476 C CA . ARG A 1 188 ? 22.361 -0.071 6.451 1.00 38.31 188 ARG A CA 1
ATOM 1477 C C . ARG A 1 188 ? 20.873 -0.296 6.685 1.00 38.31 188 ARG A C 1
ATOM 1479 O O . ARG A 1 188 ? 20.318 -1.297 6.247 1.00 38.31 188 ARG A O 1
ATOM 1486 N N . ILE A 1 189 ? 20.231 0.634 7.384 1.00 40.69 189 ILE A N 1
ATOM 1487 C CA . ILE A 1 189 ? 18.772 0.673 7.514 1.00 40.69 189 ILE A CA 1
ATOM 1488 C C . ILE A 1 189 ? 18.290 1.822 6.634 1.00 40.69 189 ILE A C 1
ATOM 1490 O O . ILE A 1 189 ? 18.586 2.979 6.924 1.00 40.69 189 ILE A O 1
ATOM 1494 N N . GLY A 1 190 ? 17.593 1.501 5.550 1.00 48.56 190 GLY A N 1
ATOM 1495 C CA . GLY A 1 190 ? 16.850 2.458 4.735 1.00 48.56 190 GLY A CA 1
ATOM 1496 C C . GLY A 1 190 ? 15.374 2.456 5.127 1.00 48.56 190 GLY A C 1
ATOM 1497 O O . GLY A 1 190 ? 14.827 1.412 5.485 1.00 48.56 190 GLY A O 1
ATOM 1498 N N . LYS A 1 191 ? 14.718 3.615 5.059 1.00 53.81 191 LYS A N 1
ATOM 1499 C CA . LYS A 1 191 ? 13.254 3.704 5.103 1.00 53.81 191 LYS A CA 1
ATOM 1500 C C . LYS A 1 191 ? 12.742 3.698 3.663 1.00 53.81 191 LYS A C 1
ATOM 1502 O O . LYS A 1 191 ? 13.261 4.443 2.839 1.00 53.81 191 LYS A O 1
ATOM 1507 N N . VAL A 1 192 ? 11.766 2.848 3.366 1.00 59.72 192 VAL A N 1
ATOM 1508 C CA . VAL A 1 192 ? 11.065 2.821 2.078 1.00 59.72 192 VAL A CA 1
ATOM 1509 C C . VAL A 1 192 ? 9.672 3.394 2.286 1.00 59.72 192 VAL A C 1
ATOM 1511 O O . VAL A 1 192 ? 8.882 2.855 3.062 1.00 59.72 192 VAL A O 1
ATOM 1514 N N . GLY A 1 193 ? 9.404 4.496 1.587 1.00 58.53 193 GLY A N 1
ATOM 1515 C CA . GLY A 1 193 ? 8.237 5.366 1.716 1.00 58.53 193 GLY A CA 1
ATOM 1516 C C . GLY A 1 193 ? 8.219 6.231 2.984 1.00 58.53 193 GLY A C 1
ATOM 1517 O O . GLY A 1 193 ? 9.199 6.320 3.730 1.00 58.53 193 GLY A O 1
ATOM 1518 N N . TYR A 1 194 ? 7.112 6.930 3.202 1.00 78.69 194 TYR A N 1
ATOM 1519 C CA . TYR A 1 194 ? 7.070 8.178 3.968 1.00 78.69 194 TYR A CA 1
ATOM 1520 C C . TYR A 1 194 ? 6.264 8.032 5.252 1.00 78.69 194 TYR A C 1
ATOM 1522 O O . TYR A 1 194 ? 6.669 8.556 6.294 1.00 78.69 194 TYR A O 1
ATOM 1530 N N . LEU A 1 195 ? 5.219 7.212 5.230 1.00 88.94 195 LEU A N 1
ATOM 1531 C CA . LEU A 1 195 ? 4.513 6.780 6.426 1.00 88.94 195 LEU A CA 1
ATOM 1532 C C . LEU A 1 195 ? 5.357 5.792 7.237 1.00 88.94 195 LEU A C 1
ATOM 1534 O O . LEU A 1 195 ? 6.129 4.993 6.705 1.00 88.94 195 LEU A O 1
ATOM 1538 N N . SER A 1 196 ? 5.232 5.846 8.560 1.00 91.56 196 SER A N 1
ATOM 1539 C CA . SER A 1 196 ? 5.763 4.810 9.446 1.00 91.56 196 SER A CA 1
ATOM 1540 C C . SER A 1 196 ? 5.001 3.490 9.285 1.00 91.56 196 SER A C 1
ATOM 1542 O O . SER A 1 196 ? 3.859 3.449 8.827 1.00 91.56 196 SER A O 1
ATOM 1544 N N . GLU A 1 197 ? 5.593 2.387 9.752 1.00 93.44 197 GLU A N 1
ATOM 1545 C CA . GLU A 1 197 ? 4.911 1.085 9.796 1.00 93.44 197 GLU A CA 1
ATOM 1546 C C . GLU A 1 197 ? 3.554 1.160 10.515 1.00 93.44 197 GLU A C 1
ATOM 1548 O O . GLU A 1 197 ? 2.580 0.550 10.080 1.00 93.44 197 GLU A O 1
ATOM 1553 N N . LYS A 1 198 ? 3.474 1.946 11.595 1.00 95.38 198 LYS A N 1
ATOM 1554 C CA . LYS A 1 198 ? 2.249 2.097 12.385 1.00 95.38 198 LYS A CA 1
ATOM 1555 C C . LYS A 1 198 ? 1.173 2.885 11.633 1.00 95.38 198 LYS A C 1
ATOM 1557 O O . LYS A 1 198 ? 0.002 2.531 11.721 1.00 95.38 198 LYS A O 1
ATOM 1562 N N . GLU A 1 199 ? 1.568 3.911 10.884 1.00 97.31 199 GLU A N 1
ATOM 1563 C CA . GLU A 1 199 ? 0.679 4.681 10.008 1.00 97.31 199 GLU A CA 1
ATOM 1564 C C . GLU A 1 199 ? 0.144 3.836 8.850 1.00 97.31 199 GLU A C 1
ATOM 1566 O O . GLU A 1 199 ? -1.051 3.882 8.569 1.00 97.31 199 GLU A O 1
ATOM 1571 N N . ARG A 1 200 ? 0.984 3.002 8.226 1.00 97.00 200 ARG A N 1
ATOM 1572 C CA . ARG A 1 200 ? 0.536 2.066 7.181 1.00 97.00 200 ARG A CA 1
ATOM 1573 C C . ARG A 1 200 ? -0.407 0.999 7.725 1.00 97.00 200 ARG A C 1
ATOM 1575 O O . ARG A 1 200 ? -1.390 0.665 7.077 1.00 97.00 200 ARG A O 1
ATOM 1582 N N . VAL A 1 201 ? -0.139 0.478 8.924 1.00 98.12 201 VAL A N 1
ATOM 1583 C CA . VAL A 1 201 ? -1.046 -0.464 9.598 1.00 98.12 201 VAL A CA 1
ATOM 1584 C C . VAL A 1 201 ? -2.385 0.190 9.940 1.00 98.12 201 VAL A C 1
ATOM 1586 O O . VAL A 1 201 ? -3.417 -0.463 9.808 1.00 98.12 201 VAL A O 1
ATOM 1589 N N . PHE A 1 202 ? -2.387 1.462 10.350 1.00 98.50 202 PHE A N 1
ATOM 1590 C CA . PHE A 1 202 ? -3.624 2.210 10.575 1.00 98.50 202 PHE A CA 1
ATOM 1591 C C . PHE A 1 202 ? -4.432 2.339 9.278 1.00 98.50 202 PHE A C 1
ATOM 1593 O O . PHE A 1 202 ? -5.595 1.948 9.254 1.00 98.50 202 PHE A O 1
ATOM 1600 N N . SER A 1 203 ? -3.796 2.750 8.179 1.00 98.31 203 SER A N 1
ATOM 1601 C CA . SER A 1 203 ? -4.441 2.824 6.862 1.00 98.31 203 SER A CA 1
ATOM 1602 C C . SER A 1 203 ? -4.929 1.455 6.355 1.00 98.31 203 SER A C 1
ATOM 1604 O O . SER A 1 203 ? -6.040 1.341 5.843 1.00 98.31 203 SER A O 1
ATOM 1606 N N . LEU A 1 204 ? -4.173 0.372 6.579 1.00 98.62 204 LEU A N 1
ATOM 1607 C CA . LEU A 1 204 ? -4.628 -0.992 6.276 1.00 98.62 204 LEU A CA 1
ATOM 1608 C C . LEU A 1 204 ? -5.871 -1.376 7.095 1.00 98.62 204 LEU A C 1
ATOM 1610 O O . LEU A 1 204 ? -6.763 -2.033 6.568 1.00 98.62 204 LEU A O 1
ATOM 1614 N N . ALA A 1 205 ? -5.960 -0.966 8.363 1.00 98.62 205 ALA A N 1
ATOM 1615 C CA . ALA A 1 205 ? -7.158 -1.192 9.168 1.00 98.62 205 ALA A CA 1
ATOM 1616 C C . ALA A 1 205 ? -8.380 -0.466 8.576 1.00 98.62 205 ALA A C 1
ATOM 1618 O O . ALA A 1 205 ? -9.457 -1.054 8.515 1.00 98.62 205 ALA A O 1
ATOM 1619 N N . ILE A 1 206 ? -8.198 0.767 8.083 1.00 98.12 206 ILE A N 1
ATOM 1620 C CA . ILE A 1 206 ? -9.246 1.526 7.380 1.00 98.12 206 ILE A CA 1
ATOM 1621 C C . ILE A 1 206 ? -9.683 0.782 6.112 1.00 98.12 206 ILE A C 1
ATOM 1623 O O . ILE A 1 206 ? -10.878 0.574 5.916 1.00 98.12 206 ILE A O 1
ATOM 1627 N N . PHE A 1 207 ? -8.734 0.324 5.285 1.00 97.81 207 PHE A N 1
ATOM 1628 C CA . PHE A 1 207 ? -9.032 -0.458 4.080 1.00 97.81 207 PHE A CA 1
ATOM 1629 C C . PHE A 1 207 ? -9.885 -1.689 4.398 1.00 97.81 207 PHE A C 1
ATOM 1631 O O . PHE A 1 207 ? -10.911 -1.902 3.755 1.00 97.81 207 PHE A O 1
ATOM 1638 N N . LEU A 1 208 ? -9.482 -2.496 5.387 1.00 98.00 208 LEU A N 1
ATOM 1639 C CA . LEU A 1 208 ? -10.204 -3.718 5.753 1.00 98.00 208 LEU A CA 1
ATOM 1640 C C . LEU A 1 208 ? -11.620 -3.407 6.249 1.00 98.00 208 LEU A C 1
ATOM 1642 O O . LEU A 1 208 ? -12.567 -4.054 5.813 1.00 98.00 208 LEU A O 1
ATOM 1646 N N . GLU A 1 209 ? -11.772 -2.381 7.086 1.00 96.75 209 GLU A N 1
ATOM 1647 C CA . GLU A 1 209 ? -13.078 -1.971 7.604 1.00 96.75 209 GLU A CA 1
ATOM 1648 C C . GLU A 1 209 ? -14.017 -1.502 6.486 1.00 96.75 209 GLU A C 1
ATOM 1650 O O . GLU A 1 209 ? -15.143 -1.987 6.367 1.00 96.75 209 GLU A O 1
AT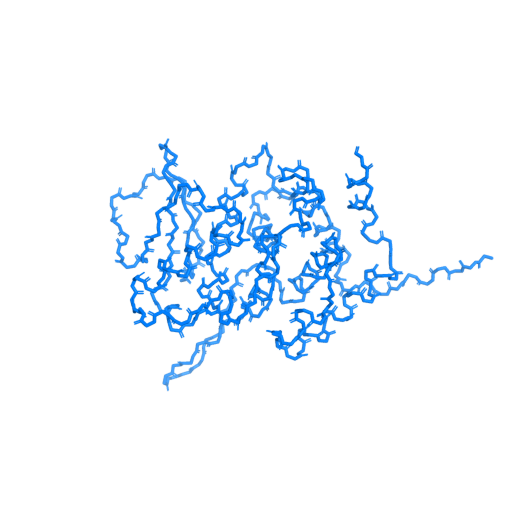OM 1655 N N . LEU A 1 210 ? -13.556 -0.589 5.627 1.00 94.19 210 LEU A N 1
ATOM 1656 C CA . LEU A 1 210 ? -14.386 -0.031 4.557 1.00 94.19 210 LEU A CA 1
ATOM 1657 C C . LEU A 1 210 ? -14.700 -1.064 3.463 1.00 94.19 210 LEU A C 1
ATOM 1659 O O . LEU A 1 210 ? -15.808 -1.079 2.926 1.00 94.19 210 LEU A O 1
ATOM 1663 N N . SER A 1 211 ? -13.761 -1.964 3.158 1.00 94.31 211 SER A N 1
ATOM 1664 C CA . SER A 1 211 ? -13.980 -3.060 2.202 1.00 94.31 211 SER A CA 1
ATOM 1665 C C . SER A 1 211 ? -14.773 -4.238 2.787 1.00 94.31 211 SER A C 1
ATOM 1667 O O . SER A 1 211 ? -15.148 -5.143 2.042 1.00 94.31 211 SER A O 1
ATOM 1669 N N . GLY A 1 212 ? -15.075 -4.233 4.092 1.00 95.00 212 GLY A N 1
ATOM 1670 C CA . GLY A 1 212 ? -15.814 -5.305 4.766 1.00 95.00 212 GLY A CA 1
ATOM 1671 C C . GLY A 1 212 ? -15.028 -6.614 4.894 1.00 95.00 212 GLY A C 1
ATOM 1672 O O . GLY A 1 212 ? -15.628 -7.690 4.911 1.00 95.00 212 GLY A O 1
ATOM 1673 N N . ARG A 1 213 ? -13.695 -6.531 4.951 1.00 96.38 213 ARG A N 1
ATOM 1674 C CA . ARG A 1 213 ? -12.773 -7.670 5.040 1.00 96.38 213 ARG A CA 1
ATOM 1675 C C . ARG A 1 213 ? -12.416 -8.004 6.478 1.00 96.38 213 ARG A C 1
ATOM 1677 O O . ARG A 1 213 ? -12.329 -7.134 7.344 1.00 96.38 213 ARG A O 1
ATOM 1684 N N . ALA A 1 214 ? -12.153 -9.279 6.728 1.00 97.12 214 ALA A N 1
ATOM 1685 C CA . ALA A 1 214 ? -11.778 -9.743 8.052 1.00 97.12 214 ALA A CA 1
ATOM 1686 C C . ALA A 1 214 ? -10.278 -9.523 8.323 1.00 97.12 214 ALA A C 1
ATOM 1688 O O . ALA A 1 214 ? -9.426 -9.648 7.443 1.00 97.12 214 ALA A O 1
ATOM 1689 N N . LEU A 1 215 ? -9.924 -9.217 9.577 1.00 97.38 215 LEU A N 1
ATOM 1690 C CA . LEU A 1 215 ? -8.523 -8.992 9.966 1.00 97.38 215 LEU A CA 1
ATOM 1691 C C . LEU A 1 215 ? -7.642 -10.237 9.783 1.00 97.38 215 LEU A C 1
ATOM 1693 O O . LEU A 1 215 ? -6.429 -10.129 9.583 1.00 97.38 215 LEU A O 1
ATOM 1697 N N . ASP A 1 216 ? -8.227 -11.427 9.890 1.00 97.38 216 ASP A N 1
ATOM 1698 C CA . ASP A 1 216 ? -7.531 -12.702 9.725 1.00 97.38 216 ASP A CA 1
ATOM 1699 C C . ASP A 1 216 ? -7.154 -13.005 8.268 1.00 97.38 216 ASP A C 1
ATOM 1701 O O . ASP A 1 216 ? -6.283 -13.844 8.046 1.00 97.38 216 ASP A O 1
ATOM 1705 N N . GLU A 1 217 ? -7.678 -12.255 7.293 1.00 98.00 217 GLU A N 1
ATOM 1706 C CA . GLU A 1 217 ? -7.160 -12.260 5.921 1.00 98.00 217 GLU A CA 1
ATOM 1707 C C . GLU A 1 217 ? -5.743 -11.656 5.855 1.00 98.00 217 GLU A C 1
ATOM 1709 O O . GLU A 1 217 ? -4.884 -12.158 5.132 1.00 98.00 217 GLU A O 1
ATOM 1714 N N . ALA A 1 218 ? -5.463 -10.601 6.634 1.00 98.19 218 ALA A N 1
ATOM 1715 C CA . ALA A 1 218 ? -4.193 -9.865 6.594 1.00 98.19 218 ALA A CA 1
ATOM 1716 C C . ALA A 1 218 ? -3.173 -10.332 7.649 1.00 98.19 218 ALA A C 1
ATOM 1718 O O . ALA A 1 218 ? -1.979 -10.468 7.366 1.00 98.19 218 ALA A O 1
ATOM 1719 N N . THR A 1 219 ? -3.620 -10.563 8.888 1.00 98.19 219 THR A N 1
ATOM 1720 C CA . THR A 1 219 ? -2.729 -10.811 10.039 1.00 98.19 219 THR A CA 1
ATOM 1721 C C . THR A 1 219 ? -1.746 -11.982 9.886 1.00 98.19 219 THR A C 1
ATOM 1723 O O . THR A 1 219 ? -0.622 -11.826 10.374 1.00 98.19 219 THR A O 1
ATOM 1726 N N . PRO A 1 220 ? -2.059 -13.109 9.206 1.00 98.25 220 PRO A N 1
ATOM 1727 C CA . PRO A 1 220 ? -1.103 -14.206 9.026 1.00 98.25 220 PRO A CA 1
ATOM 1728 C C . PRO A 1 220 ? 0.114 -13.822 8.180 1.00 98.25 220 PRO A C 1
ATOM 1730 O O . PRO A 1 220 ? 1.164 -14.456 8.284 1.00 98.25 220 PRO A O 1
ATOM 1733 N N . TYR A 1 221 ? -0.028 -12.791 7.347 1.00 97.81 221 TYR A N 1
ATOM 1734 C CA . TYR A 1 221 ? 0.978 -12.365 6.380 1.00 97.81 221 TYR A CA 1
ATOM 1735 C C . TYR A 1 221 ? 1.747 -11.118 6.822 1.00 97.81 221 TYR A C 1
ATOM 1737 O O . TYR A 1 221 ? 2.676 -10.696 6.138 1.00 97.81 221 TYR A O 1
ATOM 1745 N N . LEU A 1 222 ? 1.403 -10.535 7.971 1.00 97.69 222 LEU A N 1
ATOM 1746 C CA . LEU A 1 222 ? 2.117 -9.410 8.567 1.00 97.69 222 LEU A CA 1
ATOM 1747 C C . LEU A 1 222 ? 3.237 -9.882 9.504 1.00 97.69 222 LEU A C 1
ATOM 1749 O O . LEU A 1 222 ? 3.137 -10.924 10.158 1.00 97.69 222 LEU A O 1
ATOM 1753 N N . LYS A 1 223 ? 4.287 -9.063 9.669 1.00 95.69 223 LYS A N 1
ATOM 1754 C CA . LYS A 1 223 ? 5.234 -9.241 10.785 1.00 95.69 223 LYS A CA 1
ATOM 1755 C C . LYS A 1 223 ? 4.446 -9.303 12.100 1.00 95.69 223 LYS A C 1
ATOM 1757 O O . LYS A 1 223 ? 3.532 -8.513 12.328 1.00 95.69 223 LYS A O 1
ATOM 1762 N N . LYS A 1 224 ? 4.835 -10.188 13.024 1.00 96.69 224 LYS A N 1
ATOM 1763 C CA . LYS A 1 224 ? 4.069 -10.470 14.258 1.00 96.69 224 LYS A CA 1
ATOM 1764 C C . LYS A 1 224 ? 3.691 -9.224 15.075 1.00 96.69 224 LYS A C 1
ATOM 1766 O O . LYS A 1 224 ? 2.622 -9.197 15.680 1.00 96.69 224 LYS A O 1
ATOM 1771 N N . TYR A 1 225 ? 4.560 -8.214 15.146 1.00 96.62 225 TYR A N 1
ATOM 1772 C CA . TYR A 1 225 ? 4.247 -6.973 15.864 1.00 96.62 225 TYR A CA 1
ATOM 1773 C C . TYR A 1 225 ? 3.285 -6.068 15.081 1.00 96.62 225 TYR A C 1
ATOM 1775 O O . TYR A 1 225 ? 2.434 -5.446 15.709 1.00 96.62 225 TYR A O 1
ATOM 1783 N N . LEU A 1 226 ? 3.352 -6.056 13.746 1.00 97.56 226 LEU A N 1
ATOM 1784 C CA . LEU A 1 226 ? 2.398 -5.355 12.882 1.00 97.56 226 LEU A CA 1
ATOM 1785 C C . LEU A 1 226 ? 1.014 -5.998 12.953 1.00 97.56 226 LEU A C 1
ATOM 1787 O O . LEU A 1 226 ? 0.031 -5.288 13.085 1.00 97.56 226 LEU A O 1
ATOM 1791 N N . ALA A 1 227 ? 0.925 -7.332 12.983 1.00 98.31 227 ALA A N 1
ATOM 1792 C CA . ALA A 1 227 ? -0.348 -8.030 13.187 1.00 98.31 227 ALA A CA 1
ATOM 1793 C C . ALA A 1 227 ? -1.014 -7.638 14.523 1.00 98.31 227 ALA A C 1
ATOM 1795 O O . ALA A 1 227 ? -2.220 -7.415 14.586 1.00 98.31 227 ALA A O 1
ATOM 1796 N N . LYS A 1 228 ? -0.224 -7.488 15.599 1.00 98.12 228 LYS A N 1
ATOM 1797 C CA . LYS A 1 228 ? -0.727 -6.956 16.879 1.00 98.12 228 LYS A CA 1
ATOM 1798 C C . LYS A 1 228 ? -1.187 -5.504 16.754 1.00 98.12 228 LYS A C 1
ATOM 1800 O O . LYS A 1 228 ? -2.236 -5.166 17.289 1.00 98.12 228 LYS A O 1
ATOM 1805 N N . GLN A 1 229 ? -0.413 -4.665 16.065 1.00 97.94 229 GLN A N 1
ATOM 1806 C CA . GLN A 1 229 ? -0.788 -3.274 15.818 1.00 97.94 229 GLN A CA 1
ATOM 1807 C C . GLN A 1 229 ? -2.066 -3.165 14.983 1.00 97.94 229 GLN A C 1
ATOM 1809 O O . GLN A 1 229 ? -2.874 -2.300 15.287 1.00 97.94 229 GLN A O 1
ATOM 1814 N N . LEU A 1 230 ? -2.282 -4.055 14.010 1.00 98.62 230 LEU A N 1
ATOM 1815 C CA . LEU A 1 230 ? -3.490 -4.092 13.187 1.00 98.62 230 LEU A CA 1
ATOM 1816 C C . LEU A 1 230 ? -4.725 -4.398 14.037 1.00 98.62 230 LEU A C 1
ATOM 1818 O O . LEU A 1 230 ? -5.716 -3.683 13.950 1.00 98.62 230 LEU A O 1
ATOM 1822 N N . ASN A 1 231 ? -4.640 -5.389 14.929 1.00 98.00 231 ASN A N 1
ATOM 1823 C CA . ASN A 1 231 ? -5.723 -5.674 15.874 1.00 98.00 231 ASN A CA 1
ATOM 1824 C C . ASN A 1 231 ? -6.029 -4.463 16.768 1.00 98.00 231 ASN A C 1
ATOM 1826 O O . ASN A 1 231 ? -7.187 -4.087 16.918 1.00 98.00 231 ASN A O 1
ATOM 1830 N N . SER A 1 232 ? -4.999 -3.809 17.318 1.00 97.69 232 SER A N 1
ATOM 1831 C CA . SER A 1 232 ? -5.187 -2.607 18.142 1.00 97.69 232 SER A CA 1
ATOM 1832 C C . SER A 1 232 ? -5.740 -1.415 17.354 1.00 97.69 232 SER A C 1
ATOM 1834 O O . SER A 1 232 ? -6.548 -0.662 17.893 1.00 97.69 232 SER A O 1
ATOM 1836 N N . ALA A 1 233 ? -5.328 -1.237 16.095 1.00 98.06 233 ALA A N 1
ATOM 1837 C CA . ALA A 1 233 ? -5.868 -0.216 15.204 1.00 98.06 233 ALA A CA 1
ATOM 1838 C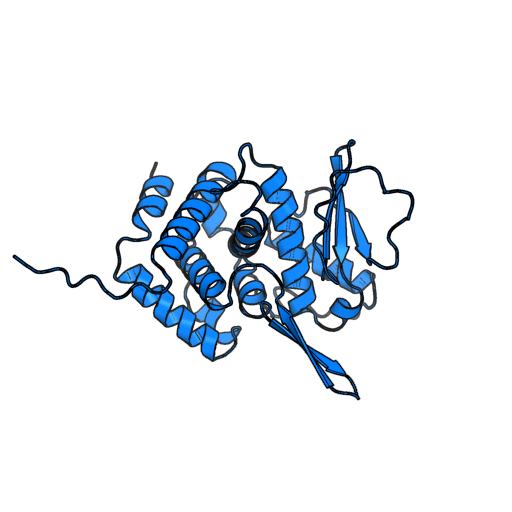 C . ALA A 1 233 ? -7.354 -0.478 14.942 1.00 98.06 233 ALA A C 1
ATOM 1840 O O . ALA A 1 233 ? -8.165 0.421 15.124 1.00 98.06 233 ALA A O 1
ATOM 1841 N N . ASN A 1 234 ? -7.732 -1.718 14.626 1.00 97.31 234 ASN A N 1
ATOM 1842 C CA . ASN A 1 234 ? -9.130 -2.081 14.424 1.00 97.31 234 ASN A CA 1
ATOM 1843 C C . ASN A 1 234 ? -9.979 -1.873 15.687 1.00 97.31 234 ASN A C 1
ATOM 1845 O O . ASN A 1 234 ? -11.038 -1.261 15.623 1.00 97.31 234 ASN A O 1
ATOM 1849 N N . GLU A 1 235 ? -9.508 -2.309 16.860 1.00 96.44 235 GLU A N 1
ATOM 1850 C CA . GLU A 1 235 ? -10.189 -2.033 18.136 1.00 96.44 235 GLU A CA 1
ATOM 1851 C C . GLU A 1 235 ? -10.392 -0.527 18.373 1.00 96.44 235 GLU A C 1
ATOM 1853 O O . GLU A 1 235 ? -11.417 -0.108 18.921 1.00 96.44 235 GLU A O 1
ATOM 1858 N N . TYR A 1 236 ? -9.424 0.298 17.965 1.00 97.06 236 TYR A N 1
ATOM 1859 C CA . TYR A 1 236 ? -9.541 1.750 18.018 1.00 97.06 236 TYR A CA 1
ATOM 1860 C C . TYR A 1 236 ? -10.596 2.276 17.035 1.00 97.06 236 TYR A C 1
ATOM 1862 O O . TYR A 1 236 ? -11.487 3.009 17.471 1.00 97.06 236 TYR A O 1
ATOM 1870 N N . LEU A 1 237 ? -10.570 1.848 15.768 1.00 95.88 237 LEU A N 1
ATOM 1871 C CA . LEU A 1 237 ? -11.570 2.215 14.755 1.00 95.88 237 LEU A CA 1
ATOM 1872 C C . LEU A 1 237 ? -12.994 1.877 15.225 1.00 95.88 237 LEU A C 1
ATOM 1874 O O . LEU A 1 237 ? -13.851 2.753 15.235 1.00 95.88 237 LEU A O 1
ATOM 1878 N N . GLN A 1 238 ? -13.212 0.661 15.740 1.00 93.38 238 GLN A N 1
ATOM 1879 C CA . GLN A 1 238 ? -14.519 0.181 16.221 1.00 93.38 238 GLN A CA 1
ATOM 1880 C C . GLN A 1 238 ? -15.049 0.922 17.455 1.00 93.38 238 GLN A C 1
ATOM 1882 O O . GLN A 1 238 ? -16.248 0.943 17.728 1.00 93.38 238 GLN A O 1
ATOM 1887 N N . SER A 1 239 ? -14.152 1.492 18.258 1.00 92.44 239 SER A N 1
ATOM 1888 C CA . SER A 1 239 ? -14.513 2.166 19.511 1.00 92.44 239 SER A CA 1
ATOM 1889 C C . SER A 1 239 ? -14.532 3.688 19.426 1.00 92.44 239 SER A C 1
ATOM 1891 O O . SER A 1 239 ? -14.883 4.349 20.407 1.00 92.44 239 SER A O 1
ATOM 1893 N N . SER A 1 240 ? -14.128 4.242 18.287 1.00 92.44 240 SER A N 1
ATOM 1894 C CA . SER A 1 240 ? -14.083 5.676 18.022 1.00 92.44 240 SER A CA 1
ATOM 1895 C C . SER A 1 240 ? -15.115 6.051 16.956 1.00 92.44 240 SER A C 1
ATOM 1897 O O . SER A 1 240 ? -15.791 5.199 16.391 1.00 92.44 240 SER A O 1
ATOM 1899 N N . GLN A 1 241 ? -15.275 7.349 16.701 1.00 91.94 241 GLN A N 1
ATOM 1900 C CA . GLN A 1 241 ? -16.101 7.857 15.595 1.00 91.94 241 GLN A CA 1
ATOM 1901 C C . GLN A 1 241 ? -15.238 8.350 14.427 1.00 91.94 241 GLN A C 1
ATOM 1903 O O . GLN A 1 241 ? -15.711 9.113 13.592 1.00 91.94 241 GLN A O 1
ATOM 1908 N N . ILE A 1 242 ? -13.966 7.941 14.378 1.00 95.12 242 ILE A N 1
ATOM 1909 C CA . ILE A 1 242 ? -12.976 8.494 13.448 1.00 95.12 242 ILE A CA 1
ATOM 1910 C C . ILE A 1 242 ? -13.305 8.214 11.976 1.00 95.12 242 ILE A C 1
ATOM 1912 O O . ILE A 1 242 ? -13.008 9.032 11.117 1.00 95.12 242 ILE A O 1
ATOM 1916 N N . LEU A 1 243 ? -13.978 7.095 11.687 1.00 95.00 243 LEU A N 1
ATOM 1917 C CA . LEU A 1 243 ? -14.380 6.726 10.326 1.00 95.00 243 LEU A CA 1
ATOM 1918 C C . LEU A 1 243 ? -15.673 7.388 9.862 1.00 95.00 243 LEU A C 1
ATOM 1920 O O . LEU A 1 243 ? -16.026 7.258 8.693 1.00 95.00 243 LEU A O 1
ATOM 1924 N N . ARG A 1 244 ? -16.387 8.090 10.748 1.00 93.44 244 ARG A N 1
ATOM 1925 C CA . ARG A 1 244 ? -17.689 8.676 10.426 1.00 93.44 244 ARG A CA 1
ATOM 1926 C C . ARG A 1 244 ? -17.660 9.562 9.170 1.00 93.44 244 ARG A C 1
ATOM 1928 O O . ARG A 1 244 ? -18.535 9.364 8.337 1.00 93.44 244 ARG A O 1
ATOM 1935 N N . PRO A 1 245 ? -16.660 10.443 8.956 1.00 93.69 245 PRO A N 1
ATOM 1936 C CA . PRO A 1 245 ? -16.595 11.243 7.731 1.00 93.69 245 PRO A CA 1
ATOM 1937 C C . PRO A 1 245 ? -16.518 10.398 6.451 1.00 93.69 245 PRO A C 1
ATOM 1939 O O . PRO A 1 245 ? -17.093 10.772 5.435 1.00 93.69 245 PRO A O 1
ATOM 1942 N N . LEU A 1 246 ? -15.831 9.251 6.500 1.00 93.56 246 LEU A N 1
ATOM 1943 C CA . LEU A 1 246 ? -15.719 8.336 5.362 1.00 93.56 246 LEU A CA 1
ATOM 1944 C C . LEU A 1 246 ? -17.016 7.554 5.155 1.00 93.56 246 LEU A C 1
ATOM 1946 O O . LEU A 1 246 ? -17.458 7.377 4.029 1.00 93.56 246 LEU A O 1
ATOM 1950 N N . GLN A 1 247 ? -17.643 7.103 6.241 1.00 89.81 247 GLN A N 1
ATOM 1951 C CA . GLN A 1 247 ? -18.921 6.395 6.183 1.00 89.81 247 GLN A CA 1
ATOM 1952 C C . GLN A 1 247 ? -20.036 7.289 5.640 1.00 89.81 247 GLN A C 1
ATOM 1954 O O . GLN A 1 247 ? -20.833 6.824 4.832 1.00 89.81 247 GLN A O 1
ATOM 1959 N N . ASP A 1 248 ? -20.084 8.555 6.053 1.00 89.94 248 ASP A N 1
ATOM 1960 C CA . ASP A 1 248 ? -21.065 9.519 5.556 1.00 89.94 248 ASP A CA 1
ATOM 1961 C C . ASP A 1 248 ? -20.879 9.731 4.040 1.00 89.94 248 ASP A C 1
ATOM 1963 O O . ASP A 1 248 ? -21.843 9.585 3.296 1.00 89.94 248 ASP A O 1
ATOM 1967 N N . LEU A 1 249 ? -19.635 9.912 3.570 1.00 88.38 249 LEU A N 1
ATOM 1968 C CA . LEU A 1 249 ? -19.307 10.050 2.142 1.00 88.38 249 LEU A CA 1
ATOM 1969 C C . LEU A 1 249 ? -19.751 8.848 1.290 1.00 88.38 249 LEU A C 1
ATOM 1971 O O . LEU A 1 249 ? -20.113 9.010 0.133 1.00 88.38 249 LEU A O 1
ATOM 1975 N N . LEU A 1 250 ? -19.703 7.635 1.843 1.00 82.25 250 LEU A N 1
ATOM 1976 C CA . LEU A 1 250 ? -20.041 6.406 1.116 1.00 82.25 250 LEU A CA 1
ATOM 1977 C C . LEU A 1 250 ? -21.548 6.103 1.083 1.00 82.25 250 LEU A C 1
ATOM 1979 O O . LEU A 1 250 ? -21.956 5.162 0.402 1.00 82.25 250 LEU A O 1
ATOM 1983 N N . ASN A 1 251 ? -22.354 6.852 1.840 1.00 77.75 251 ASN A N 1
ATOM 1984 C CA . ASN A 1 251 ? -23.812 6.721 1.891 1.00 77.75 251 ASN A CA 1
ATOM 1985 C C . ASN A 1 251 ? -24.550 7.827 1.107 1.00 77.75 251 ASN A C 1
ATOM 1987 O O . ASN A 1 251 ? -25.782 7.791 1.054 1.00 77.75 251 ASN A O 1
ATOM 1991 N N . GLU A 1 252 ? -23.820 8.799 0.552 1.00 64.69 252 GLU A N 1
ATOM 1992 C CA . GLU A 1 252 ? -24.322 9.857 -0.343 1.00 64.69 252 GLU A CA 1
ATOM 1993 C C . GLU A 1 252 ? -24.444 9.366 -1.794 1.00 64.69 252 GLU A C 1
ATOM 1995 O O . GLU A 1 252 ? -25.466 9.717 -2.432 1.00 64.69 252 GLU A O 1
#

Radius of gyration: 18.4 Å; Cα contacts (8 Å, |Δi|>4): 338; chains: 1; bounding box: 56×39×57 Å

pLDDT: mean 85.35, std 17.52, range [32.16, 98.62]

Mean predicted aligned error: 6.73 Å

Secondary structure (DSSP, 8-state):
------PPPSS-HHHHHHHHHHHHHHHHHH--HHHHHHS----SSTTTS------HHHHHHHHHHHHHHHTT-TTS--EEEEGGG--TT---S-----SS--SEEEEE-TT--EEEEE-GGGGG-HHHHHHHHHHHHHHHHHHTSSSPPTTGGGGHHHHHHHHHIIIIIHHHHHHTSEEEEEETTEEEEEE-SSS-HHHHHHHHHHHHHHHT--HHHHGGGS-HHHHHHHHHHHHHHHHSSTTHHHHHHTT-

Sequence (252 aa):
MVLFQRRKSFLTDDAEEWQIECWAWHLRQSGTIDQLRQTPLALPTKEFFPALGLDGHERALAVFERVKMYSGMEGWPVRLVAQNDMPAFLEGGAFIQHEGSCAGTFRMDEKGDVIITYAPDLIHNPAGLIATLAHELGHYLNESFDSDPPGGWDLNEPATDITSILLGFGVFAANHCLVHETFDSGYRIGKVGYLSEKERVFSLAIFLELSGRALDEATPYLKKYLAKQLNSANEYLQSSQILRPLQDLLNE

Nearest PDB structures (foldseek):
  5jbr-assembly1_B  TM=2.310E-01  e=4.125E+00  Beutenbergia cavernae DSM 12333
  7xjl-assembly1_F  TM=1.783E-01  e=9.439E+00  Homo sapiens